Protein AF-A0A9D8RM30-F1 (afdb_monomer_lite)

pLDDT: mean 93.56, std 7.15, range [43.25, 98.69]

Radius of gyration: 19.93 Å; chains: 1; bounding box: 51×36×61 Å

Structure (mmCIF, N/CA/C/O backbone):
data_AF-A0A9D8RM30-F1
#
_entry.id   AF-A0A9D8RM30-F1
#
loop_
_atom_site.group_PDB
_atom_site.id
_atom_site.type_symbol
_atom_site.label_atom_id
_atom_site.label_alt_id
_atom_site.label_comp_id
_atom_site.label_asym_id
_atom_site.label_entity_id
_atom_site.label_seq_id
_atom_site.pdbx_PDB_ins_code
_atom_site.Cartn_x
_atom_site.Cartn_y
_atom_site.Cartn_z
_atom_site.occupancy
_atom_site.B_iso_or_equiv
_atom_site.auth_seq_id
_atom_site.auth_comp_id
_atom_site.auth_asym_id
_atom_site.auth_atom_id
_atom_site.pdbx_PDB_model_num
ATOM 1 N N . THR A 1 1 ? 10.870 14.388 -12.127 1.00 96.81 1 THR A N 1
ATOM 2 C CA . THR A 1 1 ? 10.345 12.997 -12.114 1.00 96.81 1 THR A CA 1
ATOM 3 C C . THR A 1 1 ? 9.848 12.663 -10.711 1.00 96.81 1 THR A C 1
ATOM 5 O O . THR A 1 1 ? 9.965 13.512 -9.831 1.00 96.81 1 THR A O 1
ATOM 8 N N . LEU A 1 2 ? 9.256 11.488 -10.474 1.00 98.38 2 LEU A N 1
ATOM 9 C CA . LEU A 1 2 ? 8.868 11.039 -9.130 1.00 98.38 2 LEU A CA 1
ATOM 10 C C . LEU A 1 2 ? 10.097 10.923 -8.220 1.00 98.38 2 LEU A C 1
ATOM 12 O O . LEU A 1 2 ? 9.994 11.246 -7.042 1.00 98.38 2 LEU A O 1
ATOM 16 N N . ASP A 1 3 ? 11.246 10.548 -8.787 1.00 98.12 3 ASP A N 1
ATOM 17 C CA . ASP A 1 3 ? 12.546 10.583 -8.111 1.00 98.12 3 ASP A CA 1
ATOM 18 C C . ASP A 1 3 ? 12.857 11.970 -7.518 1.00 98.12 3 ASP A C 1
ATOM 20 O O . ASP A 1 3 ? 12.979 12.124 -6.302 1.00 98.12 3 ASP A O 1
ATOM 24 N N . GLU A 1 4 ? 12.890 13.004 -8.364 1.00 97.75 4 GLU A N 1
ATOM 25 C CA . GLU A 1 4 ? 13.152 14.384 -7.935 1.00 97.75 4 GLU A CA 1
ATOM 26 C C . GLU A 1 4 ? 12.089 14.885 -6.950 1.00 97.75 4 GLU A C 1
ATOM 28 O O . GLU A 1 4 ? 12.412 15.547 -5.963 1.00 97.75 4 GLU A O 1
ATOM 33 N N . ALA A 1 5 ? 10.817 14.551 -7.196 1.00 97.50 5 ALA A N 1
ATOM 34 C CA . ALA A 1 5 ? 9.712 14.958 -6.341 1.00 97.50 5 ALA A CA 1
ATOM 35 C C . ALA A 1 5 ? 9.859 14.376 -4.928 1.00 97.50 5 ALA A C 1
ATOM 37 O O . ALA A 1 5 ? 9.777 15.128 -3.958 1.00 97.50 5 ALA A O 1
ATOM 38 N N . LEU A 1 6 ? 10.154 13.076 -4.806 1.00 97.75 6 LEU A N 1
ATOM 39 C CA . LEU A 1 6 ? 10.377 12.422 -3.518 1.00 97.75 6 LEU A CA 1
ATOM 40 C C . LEU A 1 6 ? 11.624 12.971 -2.812 1.00 97.75 6 LEU A C 1
ATOM 42 O O . LEU A 1 6 ? 11.565 13.258 -1.620 1.00 97.75 6 LEU A O 1
ATOM 46 N N . ALA A 1 7 ? 12.729 13.176 -3.535 1.00 97.75 7 ALA A N 1
ATOM 47 C CA . ALA A 1 7 ? 13.958 13.749 -2.976 1.00 97.75 7 ALA A CA 1
ATOM 48 C C . ALA A 1 7 ? 13.786 15.206 -2.494 1.00 97.75 7 ALA A C 1
ATOM 50 O O . ALA A 1 7 ? 14.519 15.668 -1.614 1.00 97.75 7 ALA A O 1
ATOM 51 N N . SER A 1 8 ? 12.828 15.938 -3.072 1.00 96.69 8 SER A N 1
ATOM 52 C CA . SER A 1 8 ? 12.521 17.331 -2.724 1.00 96.69 8 SER A CA 1
ATOM 53 C C . SER A 1 8 ? 11.428 17.499 -1.665 1.00 96.69 8 SER A C 1
ATOM 55 O O . SER A 1 8 ? 11.302 18.598 -1.121 1.00 96.69 8 SER A O 1
ATOM 57 N N . ALA A 1 9 ? 10.673 16.438 -1.363 1.00 96.81 9 ALA A N 1
ATOM 58 C CA . ALA A 1 9 ? 9.563 16.481 -0.420 1.00 96.81 9 ALA A CA 1
ATOM 59 C C . ALA A 1 9 ? 10.032 16.919 0.976 1.00 96.81 9 ALA A C 1
ATOM 61 O O . ALA A 1 9 ? 11.060 16.472 1.489 1.00 96.81 9 ALA A O 1
ATOM 62 N N . GLN A 1 10 ? 9.266 17.810 1.595 1.00 96.44 10 GLN A N 1
ATOM 63 C CA . GLN A 1 10 ? 9.531 18.380 2.915 1.00 96.44 10 GLN A CA 1
ATOM 64 C C . GLN A 1 10 ? 8.472 17.989 3.940 1.00 96.44 10 GLN A C 1
ATOM 66 O O . GLN A 1 10 ? 8.734 18.059 5.143 1.00 96.44 10 GLN A O 1
ATOM 71 N N . THR A 1 11 ? 7.281 17.593 3.486 1.00 97.50 11 THR A N 1
ATOM 72 C CA . THR A 1 11 ? 6.159 17.277 4.372 1.00 97.50 11 THR A CA 1
ATOM 73 C C . THR A 1 11 ? 5.569 15.892 4.121 1.00 97.50 11 THR A C 1
ATOM 75 O O . THR A 1 11 ? 5.730 15.282 3.059 1.00 97.50 11 THR A O 1
ATOM 78 N N . ALA A 1 12 ? 4.853 15.386 5.128 1.00 97.25 12 ALA A N 1
ATOM 79 C CA . ALA A 1 12 ? 4.106 14.139 5.013 1.00 97.25 12 ALA A CA 1
ATOM 80 C C . ALA A 1 12 ? 2.965 14.266 3.992 1.00 97.25 12 ALA A C 1
ATOM 82 O O . ALA A 1 12 ? 2.665 13.299 3.296 1.00 97.25 12 ALA A O 1
ATOM 83 N N . GLU A 1 13 ? 2.361 15.451 3.868 1.00 97.00 13 GLU A N 1
ATOM 84 C CA . GLU A 1 13 ? 1.298 15.745 2.906 1.00 97.00 13 GLU A CA 1
ATOM 85 C C . GLU A 1 13 ? 1.804 15.665 1.459 1.00 97.00 13 GLU A C 1
ATOM 87 O O . GLU A 1 13 ? 1.134 15.083 0.606 1.00 97.00 13 GLU A O 1
ATOM 92 N N . GLU A 1 14 ? 3.006 16.178 1.181 1.00 96.88 14 GLU A N 1
ATOM 93 C CA . GLU A 1 14 ? 3.649 16.043 -0.131 1.00 96.88 14 GLU A CA 1
ATOM 94 C C . GLU A 1 14 ? 3.946 14.572 -0.445 1.00 96.88 14 GLU A C 1
ATOM 96 O O . GLU A 1 14 ? 3.586 14.079 -1.515 1.00 96.88 14 GLU A O 1
ATOM 101 N N . CYS A 1 15 ? 4.509 13.826 0.512 1.00 97.88 15 CYS A N 1
ATOM 102 C CA . CYS A 1 15 ? 4.729 12.386 0.354 1.00 97.88 15 CYS A CA 1
ATOM 103 C C . CYS A 1 15 ? 3.412 11.633 0.118 1.00 97.88 15 CYS A C 1
ATOM 105 O O . CYS A 1 15 ? 3.348 10.726 -0.713 1.00 97.88 15 CYS A O 1
ATOM 107 N N . GLN A 1 16 ? 2.342 12.020 0.817 1.00 97.19 16 GLN A N 1
ATOM 108 C CA . GLN A 1 16 ? 1.028 11.402 0.683 1.00 97.19 16 GLN A CA 1
ATOM 109 C C . GLN A 1 16 ? 0.439 11.664 -0.704 1.00 97.19 16 GLN A C 1
ATOM 111 O O . GLN A 1 16 ? -0.119 10.751 -1.315 1.00 97.19 16 GLN A O 1
ATOM 116 N N . PHE A 1 17 ? 0.604 12.878 -1.226 1.00 96.56 17 PHE A N 1
ATOM 117 C CA . PHE A 1 17 ? 0.202 13.231 -2.581 1.00 96.56 17 PHE A CA 1
ATOM 118 C C . PHE A 1 17 ? 0.931 12.377 -3.630 1.00 96.56 17 PHE A C 1
ATOM 120 O O . PHE A 1 17 ? 0.290 11.825 -4.530 1.00 96.56 17 PHE A O 1
ATOM 127 N N . LEU A 1 18 ? 2.246 12.186 -3.472 1.00 98.00 18 LEU A N 1
ATOM 128 C CA . LEU A 1 18 ? 3.045 11.315 -4.340 1.00 98.00 18 LEU A CA 1
ATOM 129 C C . LEU A 1 18 ? 2.616 9.845 -4.239 1.00 98.00 18 LEU A C 1
ATOM 131 O O . LEU A 1 18 ? 2.437 9.195 -5.269 1.00 98.00 18 LEU A O 1
ATOM 135 N N . ALA A 1 19 ? 2.390 9.332 -3.028 1.00 98.12 19 ALA A N 1
ATOM 136 C CA . ALA A 1 19 ? 1.957 7.955 -2.795 1.00 98.12 19 ALA A CA 1
ATOM 137 C C . ALA A 1 19 ? 0.594 7.666 -3.444 1.00 98.12 19 ALA A C 1
ATOM 139 O O . ALA A 1 19 ? 0.427 6.674 -4.154 1.00 98.12 19 ALA A O 1
ATOM 140 N N . GLN A 1 20 ? -0.375 8.568 -3.265 1.00 96.56 20 GLN A N 1
ATOM 141 C CA . GLN A 1 20 ? -1.703 8.444 -3.869 1.00 96.56 20 GLN A CA 1
ATOM 142 C C . GLN A 1 20 ? -1.665 8.573 -5.397 1.00 96.56 20 GLN A C 1
ATOM 144 O O . GLN A 1 20 ? -2.419 7.887 -6.088 1.00 96.56 20 GLN A O 1
ATOM 149 N N . GLY A 1 21 ? -0.812 9.451 -5.934 1.00 97.94 21 GLY A N 1
ATOM 150 C CA . GLY A 1 21 ? -0.584 9.566 -7.375 1.00 97.94 21 GLY A CA 1
ATOM 151 C C . GLY A 1 21 ? -0.019 8.282 -7.970 1.00 97.94 21 GLY A C 1
ATOM 152 O O . GLY A 1 21 ? -0.537 7.796 -8.976 1.00 97.94 21 GLY A O 1
ATOM 153 N N . PHE A 1 22 ? 0.969 7.691 -7.300 1.00 98.62 22 PHE A N 1
ATOM 154 C CA . PHE A 1 22 ? 1.584 6.448 -7.742 1.00 98.62 22 PHE A CA 1
ATOM 155 C C . PHE A 1 22 ? 0.602 5.278 -7.684 1.00 98.62 22 PHE A C 1
ATOM 157 O O . PHE A 1 22 ? 0.519 4.491 -8.620 1.00 98.62 22 PHE A O 1
ATOM 164 N N . ASP A 1 23 ? -0.207 5.188 -6.629 1.00 98.00 23 ASP A N 1
ATOM 165 C CA . ASP A 1 23 ? -1.221 4.142 -6.508 1.00 98.00 23 ASP A CA 1
ATOM 166 C C . ASP A 1 23 ? -2.257 4.178 -7.640 1.00 98.00 23 ASP A C 1
ATOM 168 O O . ASP A 1 23 ? -2.704 3.122 -8.095 1.00 98.00 23 ASP A O 1
ATOM 172 N N . ARG A 1 24 ? -2.624 5.377 -8.119 1.00 97.31 24 ARG A N 1
ATOM 173 C CA . ARG A 1 24 ? -3.494 5.533 -9.294 1.00 97.31 24 ARG A CA 1
ATOM 174 C C . ARG A 1 24 ? -2.813 5.010 -10.557 1.00 97.31 24 ARG A C 1
ATOM 176 O O . ARG A 1 24 ? -3.419 4.198 -11.252 1.00 97.31 24 ARG A O 1
ATOM 183 N N . LEU A 1 25 ? -1.560 5.402 -10.800 1.00 98.19 25 LEU A N 1
ATOM 184 C CA . LEU A 1 25 ? -0.765 4.914 -11.933 1.00 98.19 25 LEU A CA 1
ATOM 185 C C . LEU A 1 25 ? -0.600 3.386 -11.891 1.00 98.19 25 LEU A C 1
ATOM 187 O O . LEU A 1 25 ? -0.864 2.703 -12.876 1.00 98.19 25 LEU A O 1
ATOM 191 N N . ALA A 1 26 ? -0.243 2.827 -10.736 1.00 98.19 26 ALA A N 1
ATOM 192 C CA . ALA A 1 26 ? -0.120 1.387 -10.541 1.00 98.19 26 ALA A CA 1
ATOM 193 C C . ALA A 1 26 ? -1.440 0.658 -10.836 1.00 98.19 26 ALA A C 1
ATOM 195 O O . ALA A 1 26 ? -1.457 -0.351 -11.540 1.00 98.19 26 ALA A O 1
ATOM 196 N N . ALA A 1 27 ? -2.569 1.189 -10.359 1.00 97.25 27 ALA A N 1
ATOM 197 C CA . ALA A 1 27 ? -3.882 0.630 -10.653 1.00 97.25 27 ALA A CA 1
ATOM 198 C C . ALA A 1 27 ? -4.253 0.734 -12.147 1.00 97.25 27 ALA A C 1
ATOM 200 O O . ALA A 1 27 ? -5.005 -0.102 -12.648 1.00 97.25 27 ALA A O 1
ATOM 201 N N . GLU A 1 28 ? -3.779 1.747 -12.873 1.00 96.94 28 GLU A N 1
ATOM 202 C CA . GLU A 1 28 ? -3.947 1.858 -14.329 1.00 96.94 28 GLU A CA 1
ATOM 203 C C . GLU A 1 28 ? -3.118 0.803 -15.073 1.00 96.94 28 GLU A C 1
ATOM 205 O O . GLU A 1 28 ? -3.681 0.068 -15.891 1.00 96.94 28 GLU A O 1
ATOM 210 N N . ILE A 1 29 ? -1.832 0.653 -14.731 1.00 97.25 29 ILE A N 1
ATOM 211 C CA . ILE A 1 29 ? -0.937 -0.367 -15.304 1.00 97.25 29 ILE A CA 1
ATOM 212 C C . ILE A 1 29 ? -1.535 -1.766 -15.094 1.00 97.25 29 ILE A C 1
ATOM 214 O O . ILE A 1 29 ? -1.806 -2.469 -16.070 1.00 97.25 29 ILE A O 1
ATOM 218 N N . LEU A 1 30 ? -1.891 -2.116 -13.852 1.00 96.62 30 LEU A N 1
ATOM 219 C CA . LEU A 1 30 ? -2.449 -3.428 -13.484 1.00 96.62 30 LEU A CA 1
ATOM 220 C C . LEU A 1 30 ? -3.799 -3.747 -14.157 1.00 96.62 30 LEU A C 1
ATOM 222 O O . LEU A 1 30 ? -4.180 -4.914 -14.268 1.00 96.62 30 LEU A O 1
ATOM 226 N N . ARG A 1 31 ? -4.563 -2.737 -14.601 1.00 95.81 31 ARG A N 1
ATOM 227 C CA . ARG A 1 31 ? -5.810 -2.942 -15.367 1.00 95.81 31 ARG A CA 1
ATOM 228 C C . ARG A 1 31 ? -5.571 -3.118 -16.862 1.00 95.81 31 ARG A C 1
ATOM 230 O O . ARG A 1 31 ? -6.437 -3.678 -17.529 1.00 95.81 31 ARG A O 1
ATOM 237 N N . SER A 1 32 ? -4.455 -2.616 -17.379 1.00 94.75 32 SER A N 1
ATOM 238 C CA . SER A 1 32 ? -4.221 -2.491 -18.818 1.00 94.75 32 SER A CA 1
ATOM 239 C C . SER A 1 32 ? -3.880 -3.810 -19.520 1.00 94.75 32 SER A C 1
ATOM 241 O O . SER A 1 32 ? -4.010 -3.884 -20.741 1.00 94.75 32 SER A O 1
ATOM 243 N N . GLY A 1 33 ? -3.446 -4.833 -18.771 1.00 92.06 33 GLY A N 1
ATOM 244 C CA . GLY A 1 33 ? -2.874 -6.060 -19.344 1.00 92.06 33 GLY A CA 1
ATOM 245 C C . GLY A 1 33 ? -1.514 -5.830 -20.016 1.00 92.06 33 GLY A C 1
ATOM 246 O O . GLY A 1 33 ? -1.104 -6.610 -20.869 1.00 92.06 33 GLY A O 1
ATOM 247 N N . ARG A 1 34 ? -0.848 -4.722 -19.677 1.00 95.44 34 ARG A N 1
ATOM 248 C CA . ARG A 1 34 ? 0.492 -4.342 -20.129 1.00 95.44 34 ARG A CA 1
ATOM 249 C C . ARG A 1 34 ? 1.379 -4.135 -18.914 1.00 95.44 34 ARG A C 1
ATOM 251 O O . ARG A 1 34 ? 0.875 -3.846 -17.829 1.00 95.44 34 ARG A O 1
ATOM 258 N N . ALA A 1 35 ? 2.681 -4.189 -19.141 1.00 97.00 35 ALA A N 1
ATOM 259 C CA . ALA A 1 35 ? 3.675 -3.820 -18.149 1.00 97.00 35 ALA A CA 1
ATOM 260 C C . ALA A 1 35 ? 4.776 -2.970 -18.791 1.00 97.00 35 ALA A C 1
ATOM 262 O O . ALA A 1 35 ? 4.987 -3.010 -20.000 1.00 97.00 35 ALA A O 1
ATOM 263 N N . HIS A 1 36 ? 5.433 -2.165 -17.978 1.00 97.69 36 HIS A N 1
ATOM 264 C CA . HIS A 1 36 ? 6.481 -1.220 -18.320 1.00 97.69 36 HIS A CA 1
ATOM 265 C C . HIS A 1 36 ? 7.849 -1.887 -18.474 1.00 97.69 36 HIS A C 1
ATOM 267 O O . HIS A 1 36 ? 8.604 -1.526 -19.368 1.00 97.69 36 HIS A O 1
ATOM 273 N N . GLY A 1 37 ? 8.181 -2.848 -17.609 1.00 95.44 37 GLY A N 1
ATOM 274 C CA . GLY A 1 37 ? 9.424 -3.625 -17.660 1.00 95.44 37 GLY A CA 1
ATOM 275 C C . GLY A 1 37 ? 10.624 -2.974 -16.965 1.00 95.44 37 GLY A C 1
ATOM 276 O O . GLY A 1 37 ? 11.424 -3.693 -16.367 1.00 95.44 37 GLY A O 1
ATOM 277 N N . ASP A 1 38 ? 10.705 -1.639 -16.953 1.00 96.94 38 ASP A N 1
ATOM 278 C CA . ASP A 1 38 ? 11.681 -0.859 -16.161 1.00 96.94 38 ASP A CA 1
ATOM 279 C C . ASP A 1 38 ? 11.017 0.235 -15.298 1.00 96.94 38 ASP A C 1
ATOM 281 O O . ASP A 1 38 ? 11.369 1.414 -15.346 1.00 96.94 38 ASP A O 1
ATOM 285 N N . LEU A 1 39 ? 9.965 -0.129 -14.556 1.00 97.69 39 LEU A N 1
ATOM 286 C CA . LEU A 1 39 ? 9.251 0.827 -13.706 1.00 97.69 39 LEU A CA 1
ATOM 287 C C . LEU A 1 39 ? 10.112 1.247 -12.501 1.00 97.69 39 LEU A C 1
ATOM 289 O O . LEU A 1 39 ? 10.414 0.431 -11.629 1.00 97.69 39 LEU A O 1
ATOM 293 N N . LYS A 1 40 ? 10.456 2.537 -12.433 1.00 97.50 40 LYS A N 1
ATOM 294 C CA . LYS A 1 40 ? 11.242 3.173 -11.362 1.00 97.50 40 LYS A CA 1
ATOM 295 C C . LYS A 1 40 ? 10.877 4.659 -11.211 1.00 97.50 40 LYS A C 1
ATOM 297 O O . LYS A 1 40 ? 10.299 5.219 -12.147 1.00 97.50 40 LYS A O 1
ATOM 302 N N . PRO A 1 41 ? 11.179 5.317 -10.076 1.00 98.31 41 PRO A N 1
ATOM 303 C CA . PRO A 1 41 ? 10.839 6.725 -9.847 1.00 98.31 41 PRO A CA 1
ATOM 304 C C . PRO A 1 41 ? 11.338 7.707 -10.923 1.00 98.31 41 PRO A C 1
ATOM 306 O O . PRO A 1 41 ? 10.683 8.713 -11.199 1.00 98.31 41 PRO A O 1
ATOM 309 N N . GLU A 1 42 ? 12.462 7.424 -11.573 1.00 98.25 42 GLU A N 1
ATOM 310 C CA . GLU A 1 42 ? 13.034 8.229 -12.656 1.00 98.25 42 GLU A CA 1
ATOM 311 C C . GLU A 1 42 ? 12.185 8.164 -13.931 1.00 98.25 42 GLU A C 1
ATOM 313 O O . GLU A 1 42 ? 12.051 9.161 -14.638 1.00 98.25 42 GLU A O 1
ATOM 318 N N . ASN A 1 43 ? 11.537 7.022 -14.169 1.00 98.50 43 ASN A N 1
ATOM 319 C CA . ASN A 1 43 ? 10.687 6.770 -15.331 1.00 98.50 43 ASN A CA 1
ATOM 320 C C . ASN A 1 43 ? 9.236 7.217 -15.106 1.00 98.50 43 ASN A C 1
ATOM 322 O O . ASN A 1 43 ? 8.347 6.878 -15.882 1.00 98.50 43 ASN A O 1
ATOM 326 N N . ILE A 1 44 ? 8.965 7.991 -14.051 1.00 98.69 44 ILE A N 1
ATOM 327 C CA . ILE A 1 44 ? 7.626 8.488 -13.728 1.00 98.69 44 ILE A CA 1
ATOM 328 C C . ILE A 1 44 ? 7.651 10.015 -13.684 1.00 98.69 44 ILE A C 1
ATOM 330 O O . ILE A 1 44 ? 8.378 10.635 -12.909 1.00 98.69 44 ILE A O 1
ATOM 334 N N . ILE A 1 45 ? 6.826 10.649 -14.510 1.00 98.50 45 ILE A N 1
ATOM 335 C CA . ILE A 1 45 ? 6.607 12.095 -14.499 1.00 98.50 45 ILE A CA 1
ATOM 336 C C . ILE A 1 45 ? 5.455 12.414 -13.555 1.00 98.50 45 ILE A C 1
ATOM 338 O O . ILE A 1 45 ? 4.389 11.814 -13.660 1.00 98.50 45 ILE A O 1
ATOM 342 N N . VAL A 1 46 ? 5.664 13.379 -12.659 1.00 98.06 46 VAL A N 1
ATOM 343 C CA . VAL A 1 46 ? 4.630 13.920 -11.769 1.00 98.06 46 VAL A CA 1
ATOM 344 C C . VAL A 1 46 ? 4.131 15.229 -12.375 1.00 98.06 46 VAL A C 1
ATOM 346 O O . VAL A 1 46 ? 4.900 16.179 -12.510 1.00 98.06 46 VAL A O 1
ATOM 349 N N . GLY A 1 47 ? 2.865 15.261 -12.786 1.00 94.00 47 GLY A N 1
ATOM 350 C CA . GLY A 1 47 ? 2.201 16.464 -13.279 1.00 94.00 47 GLY A CA 1
ATOM 351 C C . GLY A 1 47 ? 1.803 17.411 -12.146 1.00 94.00 47 GLY A C 1
ATOM 352 O O . GLY A 1 47 ? 1.631 16.993 -11.000 1.00 94.00 47 GLY A O 1
ATOM 353 N N . GLU A 1 48 ? 1.598 18.688 -12.475 1.00 87.00 48 GLU A N 1
ATOM 354 C CA . GLU A 1 48 ? 1.142 19.715 -11.520 1.00 87.00 48 GLU A CA 1
ATOM 355 C C . GLU A 1 48 ? -0.230 19.388 -10.902 1.00 87.00 48 GLU A C 1
ATOM 357 O O . GLU A 1 48 ? -0.522 19.789 -9.779 1.00 87.00 48 GLU A O 1
ATOM 362 N N . ASP A 1 49 ? -1.067 18.626 -11.615 1.00 83.88 49 ASP A N 1
ATOM 363 C CA . ASP A 1 49 ? -2.377 18.153 -11.152 1.00 83.88 49 ASP A CA 1
ATOM 364 C C . ASP A 1 49 ? -2.300 16.873 -10.293 1.00 83.88 49 ASP A C 1
ATOM 366 O O . ASP A 1 49 ? -3.330 16.334 -9.882 1.00 83.88 49 ASP A O 1
ATOM 370 N N . GLY A 1 50 ? -1.094 16.360 -10.027 1.00 83.19 50 GLY A N 1
ATOM 371 C CA . GLY A 1 50 ? -0.876 15.129 -9.267 1.00 83.19 50 GLY A CA 1
ATOM 372 C C . GLY A 1 50 ? -1.132 13.842 -10.035 1.00 83.19 50 GLY A C 1
ATOM 373 O O . GLY A 1 50 ? -1.133 12.759 -9.431 1.00 83.19 50 GLY A O 1
ATOM 374 N N . ARG A 1 51 ? -1.374 13.923 -11.348 1.00 93.31 51 ARG A N 1
ATOM 375 C CA . ARG A 1 51 ? -1.325 12.743 -12.209 1.00 93.31 51 ARG A CA 1
ATOM 376 C C . ARG A 1 51 ? 0.117 12.323 -12.419 1.00 93.31 51 ARG A C 1
ATOM 378 O O . ARG A 1 51 ? 1.013 13.154 -12.542 1.00 93.31 51 ARG A O 1
ATOM 385 N N . GLN A 1 52 ? 0.330 11.016 -12.447 1.00 98.06 52 GLN A N 1
ATOM 386 C CA . GLN A 1 52 ? 1.636 10.430 -12.694 1.00 98.06 52 GLN A CA 1
ATOM 387 C C . GLN A 1 52 ? 1.591 9.623 -13.983 1.00 98.06 52 GLN A C 1
ATOM 389 O O . GLN A 1 52 ? 0.627 8.899 -14.222 1.00 98.06 52 GLN A O 1
ATOM 394 N N . HIS A 1 53 ? 2.623 9.758 -14.810 1.00 97.12 53 HIS A N 1
ATOM 395 C CA . HIS A 1 53 ? 2.714 9.099 -16.109 1.00 97.12 53 HIS A CA 1
ATOM 396 C C . HIS A 1 53 ? 4.063 8.408 -16.247 1.00 97.12 53 HIS A C 1
ATOM 398 O O . HIS A 1 53 ? 5.096 9.046 -16.054 1.00 97.12 53 HIS A O 1
ATOM 404 N N . ALA A 1 54 ? 4.049 7.124 -16.601 1.00 97.81 54 ALA A N 1
ATOM 405 C CA . ALA A 1 54 ? 5.275 6.405 -16.910 1.00 97.81 54 ALA A CA 1
ATOM 406 C C . ALA A 1 54 ? 5.786 6.763 -18.319 1.00 97.81 54 ALA A C 1
ATOM 408 O O . ALA A 1 54 ? 5.003 6.899 -19.267 1.00 97.81 54 ALA A O 1
ATOM 409 N N . ILE A 1 55 ? 7.098 6.919 -18.436 1.00 97.81 55 ILE A N 1
ATOM 410 C CA . ILE A 1 55 ? 7.862 7.175 -19.662 1.00 97.81 55 ILE A CA 1
ATOM 411 C C . ILE A 1 55 ? 8.927 6.087 -19.809 1.00 97.81 55 ILE A C 1
ATOM 413 O O . ILE A 1 55 ? 9.216 5.426 -18.828 1.00 97.81 55 ILE A O 1
ATOM 417 N N . ASP A 1 56 ? 9.564 5.982 -20.978 1.00 95.50 56 ASP A N 1
ATOM 418 C CA . ASP A 1 56 ? 10.622 4.986 -21.233 1.00 95.50 56 ASP A CA 1
ATOM 419 C C . ASP A 1 56 ? 10.104 3.532 -21.272 1.00 95.50 56 ASP A C 1
ATOM 421 O O . ASP A 1 56 ? 10.439 2.676 -20.460 1.00 95.50 56 ASP A O 1
ATOM 425 N N . TRP A 1 57 ? 9.237 3.258 -22.254 1.00 94.75 57 TRP A N 1
ATOM 426 C CA . TRP A 1 57 ? 8.548 1.972 -22.441 1.00 94.75 57 TRP A CA 1
ATOM 427 C C . TRP A 1 57 ? 9.342 0.969 -23.299 1.00 94.75 57 TRP A C 1
ATOM 429 O O . TRP A 1 57 ? 8.749 0.074 -23.903 1.00 94.75 57 TRP A O 1
ATOM 439 N N . ASP A 1 58 ? 10.663 1.108 -23.395 1.00 93.12 58 ASP A N 1
ATOM 440 C CA . ASP A 1 58 ? 11.487 0.257 -24.266 1.00 93.12 58 ASP A CA 1
ATOM 441 C C . ASP A 1 58 ? 11.535 -1.208 -23.778 1.00 93.12 58 ASP A C 1
ATOM 443 O O . ASP A 1 58 ? 11.641 -2.129 -24.590 1.00 93.12 58 ASP A O 1
ATOM 447 N N . ALA A 1 59 ? 11.341 -1.437 -22.473 1.00 93.75 59 ALA A N 1
ATOM 448 C CA . ALA A 1 59 ? 11.243 -2.760 -21.843 1.00 93.75 59 ALA A CA 1
ATOM 449 C C . ALA A 1 59 ? 9.806 -3.320 -21.755 1.00 93.75 59 ALA A C 1
ATOM 451 O O . ALA A 1 59 ? 9.571 -4.345 -21.106 1.00 93.75 59 ALA A O 1
ATOM 452 N N . ALA A 1 60 ? 8.824 -2.638 -22.348 1.00 96.12 60 ALA A N 1
ATOM 453 C CA . ALA A 1 60 ? 7.416 -2.890 -22.074 1.00 96.12 60 ALA A CA 1
ATOM 454 C C . ALA A 1 60 ? 6.929 -4.251 -22.566 1.00 96.12 60 ALA A C 1
ATOM 456 O O . ALA A 1 60 ? 7.261 -4.687 -23.665 1.00 96.12 60 ALA A O 1
ATOM 457 N N . PHE A 1 61 ? 6.040 -4.877 -21.800 1.00 97.38 61 PHE A N 1
ATOM 458 C CA . PHE A 1 61 ? 5.257 -6.024 -22.238 1.00 97.38 61 PHE A CA 1
ATOM 459 C C . PHE A 1 61 ? 3.884 -5.592 -22.761 1.00 97.38 61 PHE A C 1
ATOM 461 O O . PHE A 1 61 ? 3.154 -4.818 -22.133 1.00 97.38 61 PHE A O 1
ATOM 468 N N . VAL A 1 62 ? 3.494 -6.183 -23.888 1.00 96.81 62 VAL A N 1
ATOM 469 C CA . VAL A 1 62 ? 2.122 -6.196 -24.404 1.00 96.81 62 VAL A CA 1
ATOM 470 C C . VAL A 1 62 ? 1.801 -7.603 -24.903 1.00 96.81 62 VAL A C 1
ATOM 472 O O . VAL A 1 62 ? 2.703 -8.320 -25.321 1.00 96.81 62 VAL A O 1
ATOM 475 N N . GLU A 1 63 ? 0.518 -7.971 -24.957 1.00 94.81 63 GLU A N 1
ATOM 476 C CA . GLU A 1 63 ? 0.047 -9.316 -25.352 1.00 94.81 63 GLU A CA 1
ATOM 477 C C . GLU A 1 63 ? 0.664 -9.848 -26.660 1.00 94.81 63 GLU A C 1
ATOM 479 O O . GLU A 1 63 ? 0.868 -11.048 -26.816 1.00 94.81 63 GLU A O 1
ATOM 484 N N . ARG A 1 64 ? 1.020 -8.962 -27.601 1.00 96.56 64 ARG A N 1
ATOM 485 C CA . ARG A 1 64 ? 1.680 -9.349 -28.857 1.00 96.56 64 ARG A CA 1
ATOM 486 C C . ARG A 1 64 ? 3.035 -10.042 -28.654 1.00 96.56 64 ARG A C 1
ATOM 488 O O . ARG A 1 64 ? 3.419 -10.816 -29.524 1.00 96.56 64 ARG A O 1
ATOM 495 N N . PHE A 1 65 ? 3.729 -9.759 -27.557 1.00 95.38 65 PHE A N 1
ATOM 496 C CA . PHE A 1 65 ? 5.014 -10.361 -27.207 1.00 95.38 65 PHE A CA 1
ATOM 497 C C . PHE A 1 65 ? 4.870 -11.607 -26.318 1.00 95.38 65 PHE A C 1
ATOM 499 O O . PHE A 1 65 ? 5.860 -12.121 -25.805 1.00 95.38 65 PHE A O 1
ATOM 506 N N . ALA A 1 66 ? 3.648 -12.111 -26.105 1.00 94.44 66 ALA A N 1
ATOM 507 C CA . ALA A 1 66 ? 3.431 -13.298 -25.285 1.00 94.44 66 ALA A CA 1
ATOM 508 C C . ALA A 1 66 ? 4.224 -14.506 -25.818 1.00 94.44 66 ALA A C 1
ATOM 510 O O . ALA A 1 66 ? 4.056 -14.924 -26.966 1.00 94.44 66 ALA A O 1
ATOM 511 N N . GLY A 1 67 ? 5.057 -15.088 -24.951 1.00 94.56 67 GLY A N 1
ATOM 512 C CA . GLY A 1 67 ? 5.934 -16.217 -25.275 1.00 94.56 67 GLY A CA 1
ATOM 513 C C . GLY A 1 67 ? 7.321 -15.827 -25.793 1.00 94.56 67 GLY A C 1
ATOM 514 O O . GLY A 1 67 ? 8.119 -16.722 -26.067 1.00 94.56 67 GLY A O 1
ATOM 515 N N . GLU A 1 68 ? 7.616 -14.532 -25.925 1.00 96.25 68 GLU A N 1
ATOM 516 C CA . GLU A 1 68 ? 8.973 -14.032 -26.163 1.00 96.25 68 GLU A CA 1
ATOM 517 C C . GLU A 1 68 ? 9.755 -13.896 -24.843 1.00 96.25 68 GLU A C 1
ATOM 519 O O . GLU A 1 68 ? 9.188 -13.978 -23.754 1.00 96.25 68 GLU A O 1
ATOM 524 N N . GLU A 1 69 ? 11.070 -13.692 -24.940 1.00 96.25 69 GLU A N 1
ATOM 525 C CA . GLU A 1 69 ? 11.923 -13.336 -23.801 1.00 96.25 69 GLU A CA 1
ATOM 526 C C . GLU A 1 69 ? 12.107 -11.815 -23.743 1.00 96.25 69 GLU A C 1
ATOM 528 O O . GLU A 1 69 ? 12.199 -11.147 -24.776 1.00 96.25 69 GLU A O 1
ATOM 533 N N . ALA A 1 70 ? 12.204 -11.264 -22.535 1.00 93.12 70 ALA A N 1
ATOM 534 C CA . ALA A 1 70 ? 12.516 -9.858 -22.340 1.00 93.12 70 ALA A CA 1
ATOM 535 C C . ALA A 1 70 ? 13.938 -9.546 -22.834 1.00 93.12 70 ALA A C 1
ATOM 537 O O . ALA A 1 70 ? 14.889 -10.269 -22.533 1.00 93.12 70 ALA A O 1
ATOM 538 N N . LEU A 1 71 ? 14.106 -8.422 -23.533 1.00 89.94 71 LEU A N 1
ATOM 539 C CA . LEU A 1 71 ? 15.431 -7.939 -23.942 1.00 89.94 71 LEU A CA 1
ATOM 540 C C . LEU A 1 71 ? 16.281 -7.507 -22.739 1.00 89.94 71 LEU A C 1
ATOM 542 O O . LEU A 1 71 ? 17.507 -7.613 -22.767 1.00 89.94 71 LEU A O 1
ATOM 546 N N . GLU A 1 72 ? 15.620 -7.044 -21.678 1.00 91.00 72 GLU A N 1
ATOM 547 C CA . GLU A 1 72 ? 16.234 -6.635 -20.424 1.00 91.00 72 GLU A CA 1
ATOM 548 C C . GLU A 1 72 ? 15.320 -6.906 -19.221 1.00 91.00 72 GLU A C 1
ATOM 550 O O . GLU A 1 72 ? 14.097 -6.995 -19.333 1.00 91.00 72 GLU A O 1
ATOM 555 N N . ILE A 1 73 ? 15.932 -7.040 -18.042 1.00 88.75 73 ILE A N 1
ATOM 556 C CA . ILE A 1 73 ? 15.225 -7.273 -16.771 1.00 88.75 73 ILE A CA 1
ATOM 557 C C . ILE A 1 73 ? 14.838 -5.935 -16.109 1.00 88.75 73 ILE A C 1
ATOM 559 O O . ILE A 1 73 ? 14.016 -5.911 -15.205 1.00 88.75 73 ILE A O 1
ATOM 563 N N . GLY A 1 74 ? 15.396 -4.806 -16.546 1.00 91.38 74 GLY A N 1
ATOM 564 C CA . GLY A 1 74 ? 15.215 -3.513 -15.886 1.00 91.38 74 GLY A CA 1
ATOM 565 C C . GLY A 1 74 ? 16.086 -3.346 -14.635 1.00 91.38 74 GLY A C 1
ATOM 566 O O . GLY A 1 74 ? 17.065 -4.063 -14.406 1.00 91.38 74 GLY A O 1
ATOM 567 N N . THR A 1 75 ? 15.750 -2.353 -13.819 1.00 94.19 75 THR A N 1
ATOM 568 C CA . THR A 1 75 ? 16.615 -1.852 -12.746 1.0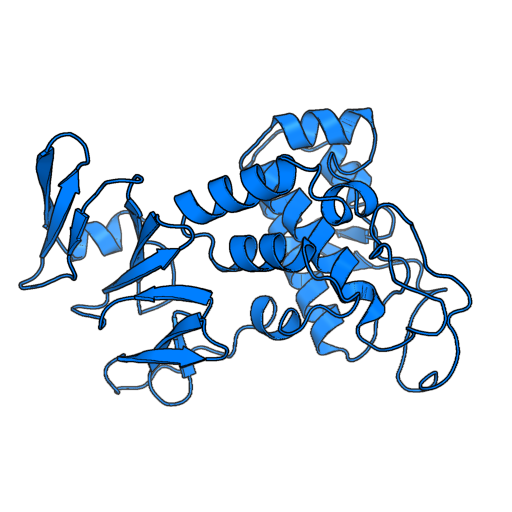0 94.19 75 THR A CA 1
ATOM 569 C C . THR A 1 75 ? 16.581 -2.747 -11.503 1.00 94.19 75 THR A C 1
ATOM 571 O O . THR A 1 75 ? 15.565 -2.860 -10.818 1.00 94.19 75 THR A O 1
ATOM 574 N N . ALA A 1 76 ? 17.727 -3.335 -11.142 1.00 92.75 76 ALA A N 1
ATOM 575 C CA . ALA A 1 76 ? 17.849 -4.319 -10.057 1.00 92.75 76 ALA A CA 1
ATOM 576 C C . ALA A 1 76 ? 17.364 -3.839 -8.671 1.00 92.75 76 ALA A C 1
ATOM 578 O O . ALA A 1 76 ? 17.003 -4.664 -7.834 1.00 92.75 76 ALA A O 1
ATOM 579 N N . ALA A 1 77 ? 17.344 -2.527 -8.413 1.00 93.62 77 ALA A N 1
ATOM 580 C CA . ALA A 1 77 ? 16.822 -1.954 -7.168 1.00 93.62 77 ALA A CA 1
ATOM 581 C C . ALA A 1 77 ? 15.288 -2.067 -7.035 1.00 93.62 77 ALA A C 1
ATOM 583 O O . ALA A 1 77 ? 14.770 -1.995 -5.922 1.00 93.62 77 ALA A O 1
ATOM 584 N N . TYR A 1 78 ? 14.573 -2.291 -8.141 1.00 96.06 78 TYR A N 1
ATOM 585 C CA . TYR A 1 78 ? 13.108 -2.361 -8.190 1.00 96.06 78 TYR A CA 1
ATOM 586 C C . TYR A 1 78 ? 12.579 -3.712 -8.675 1.00 96.06 78 TYR A C 1
ATOM 588 O O . TYR A 1 78 ? 11.382 -3.955 -8.597 1.00 96.06 78 TYR A O 1
ATOM 596 N N . GLN A 1 79 ? 13.453 -4.608 -9.130 1.00 95.56 79 GLN A N 1
ATOM 597 C CA . GLN A 1 79 ? 13.074 -5.898 -9.697 1.00 95.56 79 GLN A CA 1
ATOM 598 C C . GLN A 1 79 ? 13.170 -7.032 -8.675 1.00 95.56 79 GLN A C 1
ATOM 600 O O . GLN A 1 79 ? 14.026 -7.032 -7.785 1.00 95.56 79 GLN A O 1
ATOM 605 N N . HIS A 1 80 ? 12.300 -8.033 -8.819 1.00 95.94 80 HIS A N 1
ATOM 606 C CA . HIS A 1 80 ? 12.370 -9.228 -7.983 1.00 95.94 80 HIS A CA 1
ATOM 607 C C . HIS A 1 80 ? 13.701 -9.974 -8.235 1.00 95.94 80 HIS A C 1
ATOM 609 O O . HIS A 1 80 ? 14.049 -10.185 -9.397 1.00 95.94 80 HIS A O 1
ATOM 615 N N . PRO A 1 81 ? 14.430 -10.446 -7.200 1.00 93.50 81 PRO A N 1
ATOM 616 C CA . PRO A 1 81 ? 15.757 -11.053 -7.381 1.00 93.50 81 PRO A CA 1
ATOM 617 C C . PRO A 1 81 ? 15.793 -12.318 -8.246 1.00 93.50 81 PRO A C 1
ATOM 619 O O . PRO A 1 81 ? 16.829 -12.633 -8.816 1.00 93.50 81 PRO A O 1
ATOM 622 N N . GLU A 1 82 ? 14.677 -13.046 -8.318 1.00 92.56 82 GLU A N 1
ATOM 623 C CA . GLU A 1 82 ? 14.536 -14.261 -9.138 1.00 92.56 82 GLU A CA 1
ATOM 624 C C . GLU A 1 82 ? 13.944 -13.982 -10.531 1.00 92.56 82 GLU A C 1
ATOM 626 O O . GLU A 1 82 ? 13.618 -14.926 -11.243 1.00 92.56 82 GLU A O 1
ATOM 631 N N . ARG A 1 83 ? 13.719 -12.715 -10.916 1.00 93.62 83 ARG A N 1
ATOM 632 C CA . ARG A 1 83 ? 13.188 -12.410 -12.250 1.00 93.62 83 ARG A CA 1
ATOM 633 C C . ARG A 1 83 ? 14.267 -12.678 -13.302 1.00 93.62 83 ARG A C 1
ATOM 635 O O . ARG A 1 83 ? 15.325 -12.054 -13.275 1.00 93.62 83 ARG A O 1
ATOM 642 N N . GLY A 1 84 ? 13.967 -13.579 -14.231 1.00 93.62 84 GLY A N 1
ATOM 643 C CA . GLY A 1 84 ? 14.745 -13.815 -15.445 1.00 93.62 84 GLY A CA 1
ATOM 644 C C . GLY A 1 84 ? 14.094 -13.198 -16.686 1.00 93.62 84 GLY A C 1
ATOM 645 O O . GLY A 1 84 ?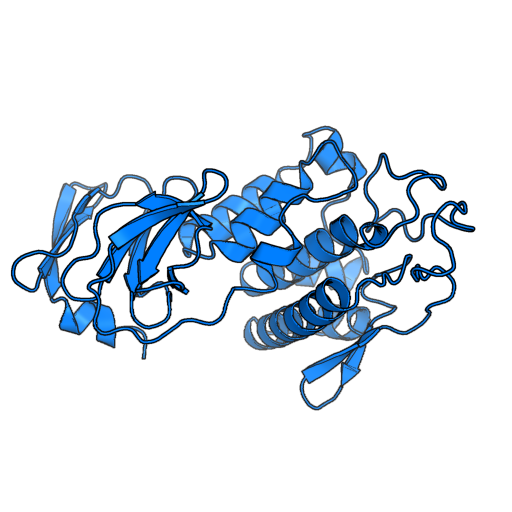 12.982 -12.669 -16.623 1.00 93.62 84 GLY A O 1
ATOM 646 N N . VAL A 1 85 ? 14.789 -13.270 -17.822 1.00 95.25 85 VAL A N 1
ATOM 647 C CA . VAL A 1 85 ? 14.291 -12.769 -19.119 1.00 95.25 85 VAL A CA 1
ATOM 648 C C . VAL A 1 85 ? 13.121 -13.596 -19.655 1.00 95.25 85 VAL A C 1
ATOM 650 O O . VAL A 1 85 ? 12.281 -13.084 -20.383 1.00 95.25 85 VAL A O 1
ATOM 653 N N . GLU A 1 86 ? 13.017 -14.856 -19.244 1.00 94.81 86 GLU A N 1
ATOM 654 C CA . GLU A 1 86 ? 11.920 -15.765 -19.572 1.00 94.81 86 GLU A CA 1
ATOM 655 C C . GLU A 1 86 ? 10.612 -15.424 -18.841 1.00 94.81 86 GLU A C 1
ATOM 657 O O . GLU A 1 86 ? 9.535 -15.864 -19.241 1.00 94.81 86 GLU A O 1
ATOM 662 N N . MET A 1 87 ? 10.691 -14.641 -17.761 1.00 94.12 87 MET A N 1
ATOM 663 C CA . MET A 1 87 ? 9.532 -14.136 -17.028 1.00 94.12 87 MET A CA 1
ATOM 664 C C . MET A 1 87 ? 9.098 -12.813 -17.662 1.00 94.12 87 MET A C 1
ATOM 666 O O . MET A 1 87 ? 9.360 -11.742 -17.111 1.00 94.12 87 MET A O 1
ATOM 670 N N . TYR A 1 88 ? 8.502 -12.901 -18.853 1.00 96.44 88 TYR A N 1
ATOM 671 C CA . TYR A 1 88 ? 8.075 -11.760 -19.662 1.00 96.44 88 TYR A CA 1
ATOM 672 C C . TYR A 1 88 ? 6.581 -11.840 -19.997 1.00 96.44 88 TYR A C 1
ATOM 674 O O . TYR A 1 88 ? 6.162 -12.401 -21.008 1.00 96.44 88 TYR A O 1
ATOM 682 N N . ASP A 1 89 ? 5.775 -11.302 -19.088 1.00 96.31 89 ASP A N 1
ATOM 683 C CA . ASP A 1 89 ? 4.316 -11.259 -19.156 1.00 96.31 89 ASP A CA 1
ATOM 684 C C . ASP A 1 89 ? 3.770 -9.956 -18.536 1.00 96.31 89 ASP A C 1
ATOM 686 O O . ASP A 1 89 ? 4.513 -9.021 -18.220 1.00 96.31 89 ASP A O 1
ATOM 690 N N . GLU A 1 90 ? 2.455 -9.859 -18.346 1.00 96.44 90 GLU A N 1
ATOM 691 C CA . GLU A 1 90 ? 1.816 -8.690 -17.739 1.00 96.44 90 GLU A CA 1
ATOM 692 C C . GLU A 1 90 ? 2.173 -8.467 -16.255 1.00 96.44 90 GLU A C 1
ATOM 694 O O . GLU A 1 90 ? 1.771 -7.454 -15.684 1.00 96.44 90 GLU A O 1
ATOM 699 N N . HIS A 1 91 ? 2.913 -9.386 -15.626 1.00 96.69 91 HIS A N 1
ATOM 700 C CA . HIS A 1 91 ? 3.266 -9.364 -14.205 1.00 96.69 91 HIS A CA 1
ATOM 701 C C . HIS A 1 91 ? 4.692 -8.881 -13.923 1.00 96.69 91 HIS A C 1
ATOM 703 O O . HIS A 1 91 ? 5.095 -8.815 -12.760 1.00 96.69 91 HIS A O 1
ATOM 709 N N . ILE A 1 92 ? 5.466 -8.503 -14.944 1.00 96.50 92 ILE A N 1
ATOM 710 C CA . ILE A 1 92 ? 6.872 -8.090 -14.767 1.00 96.50 92 ILE A CA 1
ATOM 711 C C . ILE A 1 92 ? 7.069 -6.827 -13.921 1.00 96.50 92 ILE A C 1
ATOM 713 O O . ILE A 1 92 ? 8.161 -6.612 -13.400 1.00 96.50 92 ILE A O 1
ATOM 717 N N . ASP A 1 93 ? 6.022 -6.018 -13.748 1.00 97.81 93 ASP A N 1
ATOM 718 C CA . ASP A 1 93 ? 6.044 -4.822 -12.899 1.00 97.81 93 ASP A CA 1
ATOM 719 C C . ASP A 1 93 ? 5.497 -5.056 -11.490 1.00 97.81 93 ASP A C 1
ATOM 721 O O . ASP A 1 93 ? 5.550 -4.139 -10.669 1.00 97.81 93 ASP A O 1
ATOM 725 N N . ASP A 1 94 ? 4.962 -6.244 -11.184 1.00 98.06 94 ASP A N 1
ATOM 726 C CA . ASP A 1 94 ? 4.285 -6.505 -9.911 1.00 98.06 94 ASP A CA 1
ATOM 727 C C . ASP A 1 94 ? 5.177 -6.103 -8.721 1.00 98.06 94 ASP A C 1
ATOM 729 O O . ASP A 1 94 ? 4.767 -5.371 -7.814 1.00 98.06 94 ASP A O 1
ATOM 733 N N . TYR A 1 95 ? 6.438 -6.538 -8.755 1.00 97.69 95 TYR A N 1
ATOM 734 C CA . TYR A 1 95 ? 7.399 -6.259 -7.695 1.00 97.69 95 TYR A CA 1
ATOM 735 C C . TYR A 1 95 ? 7.792 -4.777 -7.629 1.00 97.69 95 TYR A C 1
ATOM 737 O O . TYR A 1 95 ? 7.798 -4.197 -6.541 1.00 97.69 95 TYR A O 1
ATOM 745 N N . SER A 1 96 ? 8.044 -4.137 -8.774 1.00 97.94 96 SER A N 1
ATOM 746 C CA . SER A 1 96 ? 8.375 -2.709 -8.856 1.00 97.94 96 SER A CA 1
ATOM 747 C C . SER A 1 96 ? 7.246 -1.840 -8.300 1.00 97.94 96 SER A C 1
ATOM 749 O O . SER A 1 96 ? 7.485 -0.920 -7.515 1.00 97.94 96 SER A O 1
ATOM 751 N N . ILE A 1 97 ? 5.996 -2.180 -8.629 1.00 98.62 97 ILE A N 1
ATOM 752 C CA . ILE A 1 97 ? 4.798 -1.526 -8.095 1.00 98.62 97 ILE A CA 1
ATOM 753 C C . ILE A 1 97 ? 4.743 -1.660 -6.572 1.00 98.62 97 ILE A C 1
ATOM 755 O O . ILE A 1 97 ? 4.548 -0.664 -5.867 1.00 98.62 97 ILE A O 1
ATOM 759 N N . ALA A 1 98 ? 4.937 -2.870 -6.046 1.00 98.31 98 ALA A N 1
ATOM 760 C CA . ALA A 1 98 ? 4.906 -3.094 -4.607 1.00 98.31 98 ALA A CA 1
ATOM 761 C C . ALA A 1 98 ? 6.033 -2.348 -3.872 1.00 98.31 98 ALA A C 1
ATOM 763 O O . ALA A 1 98 ? 5.793 -1.762 -2.811 1.00 98.31 98 ALA A O 1
ATOM 764 N N . MET A 1 99 ? 7.237 -2.316 -4.449 1.00 97.56 99 MET A N 1
ATOM 765 C CA . MET A 1 99 ? 8.406 -1.622 -3.899 1.00 97.56 99 MET A CA 1
ATOM 766 C C . MET A 1 99 ? 8.170 -0.115 -3.812 1.00 97.56 99 MET A C 1
ATOM 768 O O . MET A 1 99 ? 8.315 0.468 -2.737 1.00 97.56 99 MET A O 1
ATOM 772 N N . ILE A 1 100 ? 7.770 0.512 -4.922 1.00 98.56 100 ILE A N 1
ATOM 773 C CA . ILE A 1 100 ? 7.591 1.967 -4.992 1.00 98.56 100 ILE A CA 1
ATOM 774 C C . ILE A 1 100 ? 6.401 2.402 -4.128 1.00 98.56 100 ILE A C 1
ATOM 776 O O . ILE A 1 100 ? 6.518 3.370 -3.379 1.00 98.56 100 ILE A O 1
ATOM 780 N N . SER A 1 101 ? 5.282 1.666 -4.145 1.00 98.69 101 SER A N 1
ATOM 781 C CA . SER A 1 101 ? 4.136 1.984 -3.279 1.00 98.69 101 SER A CA 1
ATOM 782 C C . SER A 1 101 ? 4.521 1.885 -1.797 1.00 98.69 101 SER A C 1
ATOM 784 O O . SER A 1 101 ? 4.233 2.798 -1.022 1.00 98.69 101 SER A O 1
ATOM 786 N N . THR A 1 102 ? 5.253 0.834 -1.403 1.00 98.31 102 THR A N 1
ATOM 787 C CA . THR A 1 102 ? 5.741 0.671 -0.021 1.00 98.31 102 THR A CA 1
ATOM 788 C C . THR A 1 102 ? 6.671 1.815 0.387 1.00 98.31 102 THR A C 1
ATOM 790 O O . THR A 1 102 ? 6.504 2.373 1.472 1.00 98.31 102 THR A O 1
ATOM 793 N N . LEU A 1 103 ? 7.616 2.191 -0.484 1.00 98.00 103 LEU A N 1
ATOM 794 C CA . LEU A 1 103 ? 8.550 3.296 -0.262 1.00 98.00 103 LEU A CA 1
ATOM 795 C C . LEU A 1 103 ? 7.807 4.608 0.011 1.00 98.00 103 LEU A C 1
ATOM 797 O O . LEU A 1 103 ? 8.054 5.258 1.028 1.00 98.00 103 LEU A O 1
ATOM 801 N N . LEU A 1 104 ? 6.882 4.974 -0.877 1.00 98.44 104 LEU A N 1
ATOM 802 C CA . LEU A 1 104 ? 6.160 6.241 -0.800 1.00 98.44 104 LEU A CA 1
ATOM 803 C C . LEU A 1 104 ? 5.246 6.304 0.424 1.00 98.44 104 LEU A C 1
ATOM 805 O O . LEU A 1 104 ? 5.267 7.297 1.145 1.00 98.44 104 LEU A O 1
ATOM 809 N N . HIS A 1 105 ? 4.478 5.246 0.709 1.00 98.44 105 HIS A N 1
ATOM 810 C CA . HIS A 1 105 ? 3.598 5.226 1.886 1.00 98.44 105 HIS A CA 1
ATOM 811 C C . HIS A 1 105 ? 4.370 5.235 3.197 1.00 98.44 105 HIS A C 1
ATOM 813 O O . HIS A 1 105 ? 3.900 5.806 4.180 1.00 98.44 105 HIS A O 1
ATOM 819 N N . LEU A 1 106 ? 5.555 4.632 3.238 1.00 97.12 106 LEU A N 1
ATOM 820 C CA . LEU A 1 106 ? 6.382 4.714 4.429 1.00 97.12 106 LEU A CA 1
ATOM 821 C C . LEU A 1 106 ? 7.011 6.102 4.594 1.00 97.12 106 LEU A C 1
ATOM 823 O O . LEU A 1 106 ? 7.073 6.593 5.717 1.00 97.12 106 LEU A O 1
ATOM 827 N N . ALA A 1 107 ? 7.392 6.768 3.501 1.00 97.56 107 ALA A N 1
ATOM 828 C CA . ALA A 1 107 ? 7.869 8.151 3.533 1.00 97.56 107 ALA A CA 1
ATOM 829 C C . ALA A 1 107 ? 6.841 9.124 4.143 1.00 97.56 107 ALA A C 1
ATOM 831 O O . ALA A 1 107 ? 7.230 10.074 4.818 1.00 97.56 107 ALA A O 1
ATOM 832 N N . VAL A 1 108 ? 5.535 8.846 4.007 1.00 98.06 108 VAL A N 1
ATOM 833 C CA . VAL A 1 108 ? 4.465 9.617 4.677 1.00 98.06 108 VAL A CA 1
ATOM 834 C C . VAL A 1 108 ? 4.599 9.592 6.202 1.00 98.06 108 VAL A C 1
ATOM 836 O O . VAL A 1 108 ? 4.248 10.557 6.876 1.00 98.06 108 VAL A O 1
ATOM 839 N N . VAL A 1 109 ? 5.059 8.477 6.770 1.00 96.50 109 VAL A N 1
ATOM 840 C CA . VAL A 1 109 ? 5.016 8.238 8.221 1.00 96.50 109 VAL A CA 1
ATOM 841 C C . VAL A 1 109 ? 6.388 8.190 8.885 1.00 96.50 109 VAL A C 1
ATOM 843 O O . VAL A 1 109 ? 6.461 8.202 10.114 1.00 96.50 109 VAL A O 1
ATOM 846 N N . ASP A 1 110 ? 7.455 8.144 8.093 1.00 95.75 110 ASP A N 1
ATOM 847 C CA . ASP A 1 110 ? 8.836 8.085 8.550 1.00 95.75 110 ASP A CA 1
ATOM 848 C C . ASP A 1 110 ? 9.728 9.036 7.731 1.00 95.75 110 ASP A C 1
ATOM 850 O O . ASP A 1 110 ? 10.237 8.659 6.671 1.00 95.75 110 ASP A O 1
ATOM 854 N N . PRO A 1 111 ? 9.980 10.260 8.235 1.00 94.00 111 PRO A N 1
ATOM 855 C CA . PRO A 1 111 ? 10.824 11.245 7.558 1.00 94.00 111 PRO A CA 1
ATOM 856 C C . PRO A 1 111 ? 12.252 10.758 7.278 1.00 94.00 111 PRO A C 1
ATOM 858 O O . PRO A 1 111 ? 12.903 11.257 6.363 1.00 94.00 111 PRO A O 1
ATOM 861 N N . ALA A 1 112 ? 12.750 9.761 8.023 1.00 95.25 112 A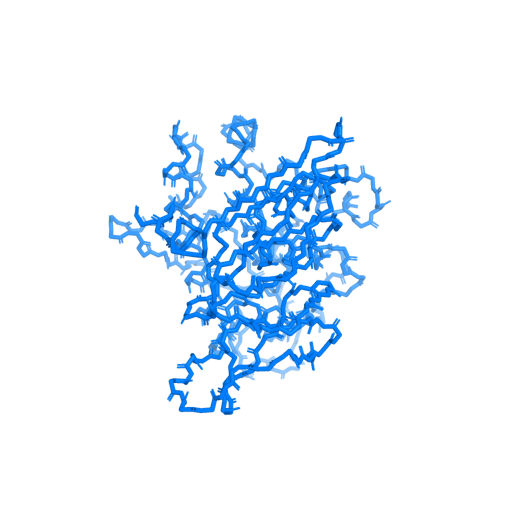LA A N 1
ATOM 862 C CA . ALA A 1 112 ? 14.075 9.197 7.776 1.00 95.25 112 ALA A CA 1
ATOM 863 C C . ALA A 1 112 ? 14.174 8.513 6.402 1.00 95.25 112 ALA A C 1
ATOM 865 O O . ALA A 1 112 ? 15.267 8.429 5.842 1.00 95.25 112 ALA A O 1
ATOM 866 N N . VAL A 1 113 ? 13.048 8.053 5.844 1.00 96.00 113 VAL A N 1
ATOM 867 C CA . VAL A 1 113 ? 12.985 7.487 4.490 1.00 96.00 113 VAL A CA 1
ATOM 868 C C . VAL A 1 113 ? 13.254 8.560 3.442 1.00 96.00 113 VAL A C 1
ATOM 870 O O . VAL A 1 113 ? 14.052 8.326 2.539 1.00 96.00 113 VAL A O 1
ATOM 873 N N . VAL A 1 114 ? 12.652 9.743 3.590 1.00 97.12 114 VAL A N 1
ATOM 874 C CA . VAL A 1 114 ? 12.868 10.878 2.679 1.00 97.12 114 VAL A CA 1
ATOM 875 C C . VAL A 1 114 ? 14.309 11.368 2.770 1.00 97.12 114 VAL A C 1
ATOM 877 O O . VAL A 1 114 ? 14.959 11.542 1.745 1.00 97.12 114 VAL A O 1
ATOM 880 N N . GLU A 1 115 ? 14.855 11.510 3.981 1.00 97.38 115 GLU A N 1
ATOM 881 C CA . GLU A 1 115 ? 16.251 11.927 4.173 1.00 97.38 115 GLU A CA 1
ATOM 882 C C . GLU A 1 115 ? 17.254 10.928 3.580 1.00 97.38 115 GLU A C 1
ATOM 884 O O . GLU A 1 115 ? 18.269 11.326 3.002 1.00 97.38 115 GLU A O 1
ATOM 889 N N . TYR A 1 116 ? 16.971 9.625 3.684 1.00 96.69 116 TYR A N 1
ATOM 890 C CA . TYR A 1 116 ? 17.766 8.602 3.010 1.00 96.69 116 TYR A CA 1
ATOM 891 C C . TYR A 1 116 ? 17.667 8.757 1.491 1.00 96.69 116 TYR A C 1
ATOM 893 O O . TYR A 1 116 ? 18.689 8.861 0.811 1.00 96.69 116 TYR A O 1
ATOM 901 N N . TYR A 1 117 ? 16.443 8.819 0.965 1.00 96.94 117 TYR A N 1
ATOM 902 C CA . TYR A 1 117 ? 16.197 8.883 -0.471 1.00 96.94 117 TYR A CA 1
ATOM 903 C C . TYR A 1 117 ? 16.818 10.138 -1.096 1.00 96.94 117 TYR A C 1
ATOM 905 O O . TYR A 1 117 ? 17.533 10.042 -2.081 1.00 96.94 117 TYR A O 1
ATOM 913 N N . LYS A 1 118 ? 16.677 11.304 -0.462 1.00 96.88 118 LYS A N 1
ATOM 914 C CA . LYS A 1 118 ? 17.306 12.566 -0.883 1.00 96.88 118 LYS A CA 1
ATOM 915 C C . LYS A 1 118 ? 18.828 12.484 -1.003 1.00 96.88 118 LYS A C 1
ATOM 917 O O . LYS A 1 118 ? 19.431 13.217 -1.782 1.00 96.88 118 LYS A O 1
ATOM 922 N N . LYS A 1 119 ? 19.472 11.635 -0.200 1.00 97.12 119 LYS A N 1
ATOM 923 C CA . LYS A 1 119 ? 20.926 11.469 -0.217 1.00 97.12 119 LYS A CA 1
ATOM 924 C C . LYS A 1 119 ? 21.394 10.484 -1.285 1.00 97.12 119 LYS A C 1
ATOM 926 O O . LYS A 1 119 ? 22.464 10.694 -1.853 1.00 97.12 119 LYS A O 1
ATOM 931 N N . TYR A 1 120 ? 20.652 9.400 -1.491 1.00 96.06 120 TYR A N 1
ATOM 932 C CA . TYR A 1 120 ? 21.117 8.264 -2.291 1.00 96.06 120 TYR A CA 1
ATOM 933 C C . TYR A 1 120 ? 20.365 8.078 -3.611 1.00 96.06 120 TYR A C 1
ATOM 935 O O . TYR A 1 120 ? 20.880 7.371 -4.465 1.00 96.06 120 TYR A O 1
ATOM 943 N N . HIS A 1 121 ? 19.200 8.710 -3.786 1.00 94.88 121 HIS A N 1
ATOM 944 C CA . HIS A 1 121 ? 18.269 8.483 -4.900 1.00 94.88 121 HIS A CA 1
ATOM 945 C C . HIS A 1 121 ? 17.940 6.993 -5.095 1.00 94.88 121 HIS A C 1
ATOM 947 O O . HIS A 1 121 ? 17.763 6.503 -6.202 1.00 94.88 121 HIS A O 1
ATOM 953 N N . GLU A 1 122 ? 17.878 6.256 -3.984 1.00 93.12 122 GLU A N 1
ATOM 954 C CA . GLU A 1 122 ? 17.614 4.821 -3.950 1.00 93.12 122 GLU A CA 1
ATOM 955 C C . GLU A 1 122 ? 16.725 4.476 -2.743 1.00 93.12 122 GLU A C 1
ATOM 957 O O . GLU A 1 122 ? 16.778 5.163 -1.710 1.00 93.12 122 GLU A O 1
ATOM 962 N N . PRO A 1 123 ? 15.917 3.401 -2.818 1.00 93.19 123 PRO A N 1
ATOM 963 C CA . PRO A 1 123 ? 15.145 2.930 -1.678 1.00 93.19 123 PRO A CA 1
ATOM 964 C C . PRO A 1 123 ? 16.076 2.473 -0.538 1.00 93.19 123 PRO A C 1
ATOM 966 O O . PRO A 1 123 ? 17.073 1.799 -0.795 1.00 93.19 123 PRO A O 1
ATOM 969 N N . PRO A 1 124 ? 15.733 2.725 0.739 1.00 92.25 124 PRO A N 1
ATOM 970 C CA . PRO A 1 124 ? 16.518 2.256 1.890 1.00 92.25 124 PRO A CA 1
ATOM 971 C C . PRO A 1 124 ? 16.467 0.737 2.129 1.00 92.25 124 PRO A C 1
ATOM 973 O O . PRO A 1 124 ? 17.002 0.260 3.125 1.00 92.25 124 PRO A O 1
ATOM 976 N N . PHE A 1 125 ? 15.818 -0.018 1.244 1.00 92.06 125 PHE A N 1
ATOM 977 C CA . PHE A 1 125 ? 15.663 -1.466 1.290 1.00 92.06 125 PHE A CA 1
ATOM 978 C C . PHE A 1 125 ? 15.816 -2.017 -0.124 1.00 92.06 125 PHE A C 1
ATOM 980 O O . PHE A 1 125 ? 15.163 -1.545 -1.052 1.00 92.06 125 PHE A O 1
ATOM 987 N N . LEU A 1 126 ? 16.662 -3.033 -0.291 1.00 92.06 126 LEU A N 1
ATOM 988 C CA . LEU A 1 126 ? 16.934 -3.615 -1.603 1.00 92.06 126 LEU A CA 1
ATOM 989 C C . LEU A 1 126 ? 16.281 -4.996 -1.745 1.00 92.06 126 LEU A C 1
ATOM 991 O O . LEU A 1 126 ? 16.288 -5.780 -0.789 1.00 92.06 126 LEU A O 1
ATOM 995 N N . PRO A 1 127 ? 15.803 -5.366 -2.948 1.00 93.69 127 PRO A N 1
ATOM 996 C CA . PRO A 1 127 ? 15.136 -6.650 -3.175 1.00 93.69 127 PRO A CA 1
ATOM 997 C C . PRO A 1 127 ? 15.976 -7.862 -2.736 1.00 93.69 127 PRO A C 1
ATOM 999 O O . PRO A 1 127 ? 15.473 -8.803 -2.118 1.00 93.69 127 PRO A O 1
ATOM 1002 N N . ARG A 1 128 ? 17.293 -7.814 -2.979 1.00 90.62 128 ARG A N 1
ATOM 1003 C CA . ARG A 1 128 ? 18.241 -8.872 -2.583 1.00 90.62 128 ARG A CA 1
ATOM 1004 C C . ARG A 1 128 ? 18.315 -9.096 -1.067 1.00 90.62 128 ARG A C 1
ATOM 1006 O O . ARG A 1 128 ? 18.527 -10.227 -0.631 1.00 90.62 128 ARG A O 1
ATOM 1013 N N . ASP A 1 129 ? 18.154 -8.038 -0.277 1.00 91.69 129 ASP A N 1
ATOM 1014 C CA . ASP A 1 129 ? 18.299 -8.076 1.180 1.00 91.69 129 ASP A CA 1
ATOM 1015 C C . ASP A 1 129 ? 16.985 -8.525 1.833 1.00 91.69 129 ASP A C 1
ATOM 1017 O O . ASP A 1 129 ? 16.993 -9.357 2.748 1.00 91.69 129 ASP A O 1
ATOM 1021 N N . ILE A 1 130 ? 15.848 -8.119 1.251 1.00 91.56 130 ILE A N 1
ATOM 1022 C CA . ILE A 1 130 ? 14.517 -8.649 1.581 1.00 91.56 130 ILE A CA 1
ATOM 1023 C C . ILE A 1 130 ? 14.479 -10.163 1.375 1.00 91.56 130 ILE A C 1
ATOM 1025 O O . ILE A 1 130 ? 14.070 -10.902 2.273 1.00 91.56 130 ILE A O 1
ATOM 1029 N N . ARG A 1 131 ? 14.963 -10.648 0.224 1.00 87.31 131 ARG A N 1
ATOM 1030 C CA . ARG A 1 131 ? 14.963 -12.080 -0.107 1.00 87.31 131 ARG A CA 1
ATOM 1031 C C . ARG A 1 131 ? 15.772 -12.923 0.876 1.00 87.31 131 ARG A C 1
ATOM 1033 O O . ARG A 1 131 ? 15.398 -14.058 1.166 1.00 87.31 131 ARG A O 1
ATOM 1040 N N . ARG A 1 132 ? 16.862 -12.371 1.412 1.00 87.12 132 ARG A N 1
ATOM 1041 C CA . ARG A 1 132 ? 17.707 -13.028 2.422 1.00 87.12 132 ARG A CA 1
ATOM 1042 C C . ARG A 1 132 ? 17.090 -13.024 3.823 1.00 87.12 132 ARG A C 1
ATOM 1044 O O . ARG A 1 132 ? 17.679 -13.606 4.729 1.00 87.12 132 ARG A O 1
ATOM 1051 N N . GLY A 1 133 ? 15.943 -12.366 4.014 1.00 82.25 133 GLY A N 1
ATOM 1052 C CA . GLY A 1 133 ? 15.344 -12.148 5.331 1.00 82.25 133 GLY A CA 1
ATOM 1053 C C . GLY A 1 133 ? 16.198 -11.250 6.228 1.00 82.25 133 GLY A C 1
ATOM 1054 O O . GLY A 1 133 ? 16.033 -11.269 7.443 1.00 82.25 133 GLY A O 1
ATOM 1055 N N . ALA A 1 134 ? 17.131 -10.498 5.641 1.00 76.81 134 ALA A N 1
ATOM 1056 C CA . ALA A 1 134 ? 18.087 -9.669 6.364 1.00 76.81 134 ALA A CA 1
ATOM 1057 C C . ALA A 1 134 ? 17.584 -8.233 6.573 1.00 76.81 134 ALA A C 1
ATOM 1059 O O . ALA A 1 134 ? 18.291 -7.432 7.178 1.00 76.81 134 ALA A O 1
ATOM 1060 N N . GLU A 1 135 ? 16.387 -7.912 6.072 1.00 79.00 135 GLU A N 1
ATOM 1061 C CA . GLU A 1 135 ? 15.901 -6.540 5.981 1.00 79.00 135 GLU A CA 1
ATOM 1062 C C . GLU A 1 135 ? 14.859 -6.208 7.068 1.00 79.00 135 GLU A C 1
ATOM 1064 O O . GLU A 1 135 ? 13.672 -6.523 6.895 1.00 79.00 135 GLU A O 1
ATOM 1069 N N . PRO A 1 136 ? 15.254 -5.551 8.180 1.00 83.69 136 PRO A N 1
ATOM 1070 C CA . PRO A 1 136 ? 14.318 -5.117 9.219 1.00 83.69 136 PRO A CA 1
ATOM 1071 C C . PRO A 1 136 ? 13.354 -4.033 8.723 1.00 83.69 136 PRO A C 1
ATOM 1073 O O . PRO A 1 136 ? 12.317 -3.793 9.345 1.00 83.69 136 PRO A O 1
ATOM 1076 N N . PHE A 1 137 ? 13.667 -3.370 7.608 1.00 86.25 137 PHE A N 1
ATOM 1077 C CA . PHE A 1 137 ? 12.859 -2.280 7.090 1.00 86.25 137 PHE A CA 1
ATOM 1078 C C . PHE A 1 137 ? 11.463 -2.726 6.641 1.00 86.25 137 PHE A C 1
ATOM 1080 O O . PHE A 1 137 ? 10.493 -2.014 6.888 1.00 86.25 137 PHE A O 1
ATOM 1087 N N . ILE A 1 138 ? 11.320 -3.922 6.058 1.00 91.62 138 ILE A N 1
ATOM 1088 C CA . ILE A 1 138 ? 9.993 -4.441 5.685 1.00 91.62 138 ILE A CA 1
ATOM 1089 C C . ILE A 1 138 ? 9.149 -4.752 6.923 1.00 91.62 138 ILE A C 1
ATOM 1091 O O . ILE A 1 138 ? 7.955 -4.459 6.928 1.00 91.62 138 ILE A O 1
ATOM 1095 N N . ASP A 1 139 ? 9.746 -5.274 7.999 1.00 92.56 139 ASP A N 1
ATOM 1096 C CA . ASP A 1 139 ? 9.018 -5.457 9.263 1.00 92.56 139 ASP A CA 1
ATOM 1097 C C . ASP A 1 139 ? 8.593 -4.119 9.860 1.00 92.56 139 ASP A C 1
ATOM 1099 O O . ASP A 1 139 ? 7.453 -3.984 10.299 1.00 92.56 139 ASP A O 1
ATOM 1103 N N . LYS A 1 140 ? 9.471 -3.110 9.808 1.00 93.00 140 LYS A N 1
ATOM 1104 C CA . LYS A 1 140 ? 9.135 -1.745 10.219 1.00 93.00 140 LYS A CA 1
ATOM 1105 C C . LYS A 1 140 ? 7.969 -1.189 9.399 1.00 93.00 140 LYS A C 1
ATOM 1107 O O . LYS A 1 140 ? 7.022 -0.673 9.982 1.00 93.00 140 LYS A O 1
ATOM 1112 N N . ALA A 1 141 ? 8.006 -1.325 8.073 1.00 95.50 141 ALA A N 1
ATOM 1113 C CA . ALA A 1 141 ? 6.936 -0.866 7.192 1.00 95.50 141 ALA A CA 1
ATOM 1114 C C . ALA A 1 141 ? 5.604 -1.548 7.535 1.00 95.50 141 ALA A C 1
ATOM 1116 O O . ALA A 1 141 ? 4.599 -0.877 7.769 1.00 95.50 141 ALA A O 1
ATOM 1117 N N . LYS A 1 142 ? 5.611 -2.883 7.650 1.00 96.50 142 LYS A N 1
ATOM 1118 C CA . LYS A 1 142 ? 4.428 -3.658 8.040 1.00 96.50 142 LYS A CA 1
ATOM 1119 C C . LYS A 1 142 ? 3.893 -3.233 9.405 1.00 96.50 142 LYS A C 1
ATOM 1121 O O . LYS A 1 142 ? 2.687 -3.067 9.540 1.00 96.50 142 LYS A O 1
ATOM 1126 N N . GLU A 1 143 ? 4.754 -3.035 10.398 1.00 96.50 143 GLU A N 1
ATOM 1127 C CA . GLU A 1 143 ? 4.350 -2.587 11.735 1.00 96.50 143 GLU A CA 1
ATOM 1128 C C . GLU A 1 143 ? 3.701 -1.194 11.696 1.00 96.50 143 GLU A C 1
ATOM 1130 O O . GLU A 1 143 ? 2.632 -0.980 12.273 1.00 96.50 143 GLU A O 1
ATOM 1135 N N . GLU A 1 144 ? 4.306 -0.252 10.967 1.00 96.75 144 GLU A N 1
ATOM 1136 C CA . GLU A 1 144 ? 3.801 1.113 10.809 1.00 96.75 144 GLU A CA 1
ATOM 1137 C C . GLU A 1 144 ? 2.449 1.161 10.080 1.00 96.75 144 GLU A C 1
ATOM 1139 O O . GLU A 1 144 ? 1.573 1.954 10.446 1.00 96.75 144 GLU A O 1
ATOM 1144 N N . PHE A 1 145 ? 2.246 0.307 9.078 1.00 98.12 145 PHE A N 1
ATOM 1145 C CA . PHE A 1 145 ? 0.970 0.204 8.370 1.00 98.12 145 PHE A CA 1
ATOM 1146 C C . PHE A 1 145 ? -0.089 -0.509 9.210 1.00 98.12 145 PHE A C 1
ATOM 1148 O O . PHE A 1 145 ? -1.224 -0.033 9.302 1.00 98.12 145 PHE A O 1
ATOM 1155 N N . ALA A 1 146 ? 0.287 -1.595 9.890 1.00 97.88 146 ALA A N 1
ATOM 1156 C CA . ALA A 1 146 ? -0.604 -2.347 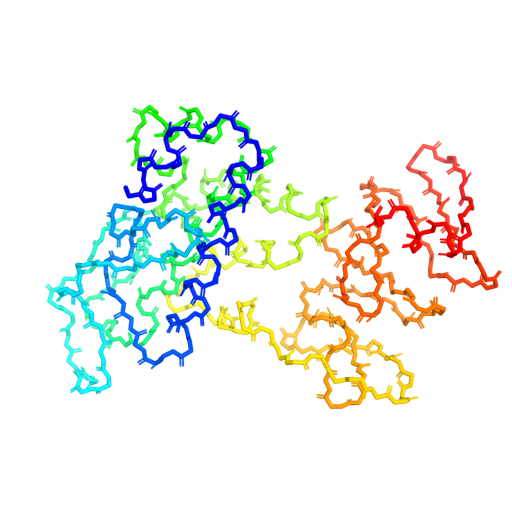10.762 1.00 97.88 146 ALA A CA 1
ATOM 1157 C C . ALA A 1 146 ? -1.165 -1.459 11.873 1.00 97.88 146 ALA A C 1
ATOM 1159 O O . ALA A 1 146 ? -2.377 -1.336 11.999 1.00 97.88 146 ALA A O 1
ATOM 1160 N N . ARG A 1 147 ? -0.314 -0.723 12.601 1.00 96.88 147 ARG A N 1
ATOM 1161 C CA . ARG A 1 147 ? -0.761 0.136 13.714 1.00 96.88 147 ARG A CA 1
ATOM 1162 C C . ARG A 1 147 ? -1.700 1.278 13.311 1.00 96.88 147 ARG A C 1
ATOM 1164 O O . ARG A 1 147 ? -2.307 1.895 14.181 1.00 96.88 147 ARG A O 1
ATOM 1171 N N . ARG A 1 148 ? -1.798 1.587 12.015 1.00 96.50 148 ARG A N 1
ATOM 1172 C CA . ARG A 1 148 ? -2.693 2.613 11.451 1.00 96.50 148 ARG A CA 1
ATOM 1173 C C . ARG A 1 148 ? -3.938 2.034 10.782 1.00 96.50 148 ARG A C 1
ATOM 1175 O O . ARG A 1 148 ? -4.781 2.796 10.314 1.00 96.50 148 ARG A O 1
ATOM 1182 N N . GLY A 1 149 ? -4.042 0.709 10.684 1.00 96.69 149 GLY A N 1
ATOM 1183 C CA . GLY A 1 149 ? -5.099 0.050 9.922 1.00 96.69 149 GLY A CA 1
ATOM 1184 C C . GLY A 1 149 ? -4.966 0.265 8.412 1.00 96.69 149 GLY A C 1
ATOM 1185 O O . GLY A 1 149 ? -5.966 0.231 7.701 1.00 96.69 149 GLY A O 1
ATOM 1186 N N . TRP A 1 150 ? -3.755 0.520 7.907 1.00 97.06 150 TRP A N 1
ATOM 1187 C CA . TRP A 1 150 ? -3.472 0.688 6.478 1.00 97.06 150 TRP A CA 1
ATOM 1188 C C . TRP A 1 150 ? -3.353 -0.687 5.808 1.00 97.06 150 TRP A C 1
ATOM 1190 O O . TRP A 1 150 ? -2.273 -1.124 5.411 1.00 97.06 150 TRP A O 1
ATOM 1200 N N . ALA A 1 151 ? -4.479 -1.406 5.741 1.00 97.12 151 ALA A N 1
ATOM 1201 C CA . ALA A 1 151 ? -4.533 -2.813 5.338 1.00 97.12 151 ALA A CA 1
ATOM 1202 C C . ALA A 1 151 ? -3.967 -3.056 3.935 1.00 97.12 151 ALA A C 1
ATOM 1204 O O . ALA A 1 151 ? -3.213 -4.003 3.723 1.00 97.12 151 ALA A O 1
ATOM 1205 N N . ARG A 1 152 ? -4.255 -2.158 2.990 1.00 96.69 152 ARG A N 1
ATOM 1206 C CA . ARG A 1 152 ? -3.707 -2.222 1.633 1.00 96.69 152 ARG A CA 1
ATOM 1207 C C . ARG A 1 152 ? -2.179 -2.165 1.643 1.00 96.69 152 ARG A C 1
ATOM 1209 O O . ARG A 1 152 ? -1.532 -3.071 1.132 1.00 96.69 152 ARG A O 1
ATOM 1216 N N . GLN A 1 153 ? -1.606 -1.147 2.274 1.00 98.19 153 GLN A N 1
ATOM 1217 C CA . GLN A 1 153 ? -0.161 -0.942 2.365 1.00 98.19 153 GLN A CA 1
ATOM 1218 C C . GLN A 1 153 ? 0.522 -2.094 3.109 1.00 98.19 153 GLN A C 1
ATOM 1220 O O . GLN A 1 153 ? 1.579 -2.558 2.691 1.00 98.19 153 GLN A O 1
ATOM 1225 N N . TYR A 1 154 ? -0.114 -2.611 4.165 1.00 98.25 154 TYR A N 1
ATOM 1226 C CA . TYR A 1 154 ? 0.349 -3.799 4.877 1.00 98.25 154 TYR A CA 1
ATOM 1227 C C . TYR A 1 154 ? 0.476 -5.015 3.947 1.00 98.25 154 TYR A C 1
ATOM 1229 O O . TYR A 1 154 ? 1.510 -5.684 3.963 1.00 98.25 154 TYR A O 1
ATOM 1237 N N . ARG A 1 155 ? -0.541 -5.286 3.112 1.00 97.81 155 ARG A N 1
ATOM 1238 C CA . ARG A 1 155 ? -0.508 -6.400 2.149 1.00 97.81 155 ARG A CA 1
ATOM 1239 C C . ARG A 1 155 ? 0.540 -6.196 1.069 1.00 97.81 155 ARG A C 1
ATOM 1241 O O . ARG A 1 155 ? 1.273 -7.130 0.771 1.00 97.81 155 ARG A O 1
ATOM 1248 N N . VAL A 1 156 ? 0.667 -4.984 0.534 1.00 98.00 156 VAL A N 1
ATOM 1249 C CA . VAL A 1 156 ? 1.696 -4.674 -0.469 1.00 98.00 156 VAL A CA 1
ATOM 1250 C C . VAL A 1 156 ? 3.104 -4.896 0.095 1.00 98.00 156 VAL A C 1
ATOM 1252 O O . VAL A 1 156 ? 3.905 -5.592 -0.525 1.00 98.00 156 VAL A O 1
ATOM 1255 N N . ALA A 1 157 ? 3.389 -4.399 1.302 1.00 97.25 157 ALA A N 1
ATOM 1256 C CA . ALA A 1 157 ? 4.678 -4.614 1.959 1.00 97.25 157 ALA A CA 1
ATOM 1257 C C . ALA A 1 157 ? 4.935 -6.097 2.285 1.00 97.25 157 ALA A C 1
ATOM 1259 O O . ALA A 1 157 ? 6.066 -6.572 2.209 1.00 97.25 157 ALA A O 1
ATOM 1260 N N . GLU A 1 158 ? 3.892 -6.855 2.633 1.00 95.69 158 GLU A N 1
ATOM 1261 C CA . GLU A 1 158 ? 3.976 -8.304 2.837 1.00 95.69 158 GLU A CA 1
ATOM 1262 C C . GLU A 1 158 ? 4.327 -9.063 1.552 1.00 95.69 158 GLU A C 1
ATOM 1264 O O . GLU A 1 158 ? 5.161 -9.971 1.593 1.00 95.69 158 GLU A O 1
ATOM 1269 N N . MET A 1 159 ? 3.753 -8.667 0.413 1.00 96.44 159 MET A N 1
ATOM 1270 C CA . MET A 1 159 ? 4.011 -9.298 -0.884 1.00 96.44 159 MET A CA 1
ATOM 1271 C C . MET A 1 159 ? 5.473 -9.180 -1.331 1.00 96.44 159 MET A C 1
ATOM 1273 O O . MET A 1 159 ? 5.944 -10.057 -2.051 1.00 96.44 159 MET A O 1
ATOM 1277 N N . LEU A 1 160 ? 6.232 -8.183 -0.855 1.00 95.94 160 LEU A N 1
ATOM 1278 C CA . LEU A 1 160 ? 7.670 -8.054 -1.146 1.00 95.94 160 LEU A CA 1
ATOM 1279 C C . LEU A 1 160 ? 8.505 -9.247 -0.657 1.00 95.94 160 LEU A C 1
ATOM 1281 O O . LEU A 1 160 ? 9.623 -9.453 -1.115 1.00 95.94 160 LEU A O 1
ATOM 1285 N N . ARG A 1 161 ? 7.967 -10.067 0.253 1.00 93.62 161 ARG A N 1
ATOM 1286 C CA . ARG A 1 161 ? 8.604 -11.312 0.716 1.00 93.62 161 ARG A CA 1
ATOM 1287 C C . ARG A 1 161 ? 8.250 -12.536 -0.122 1.00 93.62 161 ARG A C 1
ATOM 1289 O O . ARG A 1 161 ? 8.675 -13.642 0.221 1.00 93.62 161 ARG A O 1
ATOM 1296 N N . SER A 1 162 ? 7.456 -12.362 -1.177 1.00 94.19 162 SER A N 1
ATOM 1297 C CA . SER A 1 162 ? 7.113 -13.439 -2.097 1.00 94.19 162 SER A CA 1
ATOM 1298 C C . SER A 1 162 ? 8.389 -14.129 -2.594 1.00 94.19 162 SER A C 1
ATOM 1300 O O . SER A 1 162 ? 9.363 -13.456 -2.920 1.00 94.19 162 SER A O 1
ATOM 1302 N N . PRO A 1 163 ? 8.421 -15.470 -2.659 1.00 92.69 163 PRO A N 1
ATOM 1303 C CA . PRO A 1 163 ? 9.498 -16.183 -3.334 1.00 92.69 163 PRO A CA 1
ATOM 1304 C C . PRO A 1 163 ? 9.346 -16.159 -4.867 1.00 92.69 163 PRO A C 1
ATOM 1306 O O . PRO A 1 163 ? 10.219 -16.678 -5.557 1.00 92.69 163 PRO A O 1
ATOM 1309 N N . TYR A 1 164 ? 8.243 -15.611 -5.388 1.00 93.00 164 TYR A N 1
ATOM 1310 C CA . TYR A 1 164 ? 7.916 -15.545 -6.811 1.00 93.00 164 TYR A CA 1
ATOM 1311 C C . TYR A 1 164 ? 7.874 -14.092 -7.292 1.00 93.00 164 TYR A C 1
ATOM 1313 O O . TYR A 1 164 ? 7.311 -13.240 -6.603 1.00 93.00 164 TYR A O 1
ATOM 1321 N N . ALA A 1 165 ? 8.397 -13.844 -8.500 1.00 91.81 165 ALA A N 1
ATOM 1322 C CA . ALA A 1 165 ? 8.393 -12.520 -9.127 1.00 91.81 165 ALA A CA 1
ATOM 1323 C C . ALA A 1 165 ? 6.974 -11.983 -9.368 1.00 91.81 165 ALA A C 1
ATOM 1325 O O . ALA A 1 165 ? 6.702 -10.818 -9.092 1.00 91.81 165 ALA A O 1
ATOM 1326 N N . ARG A 1 166 ? 6.058 -12.857 -9.801 1.00 95.12 166 ARG A N 1
ATOM 1327 C CA . ARG A 1 166 ? 4.627 -12.556 -9.861 1.00 95.12 166 ARG A CA 1
ATOM 1328 C C . ARG A 1 166 ? 4.062 -12.409 -8.451 1.00 95.12 166 ARG A C 1
ATOM 1330 O O . ARG A 1 166 ? 4.133 -13.348 -7.651 1.00 95.12 166 ARG A O 1
ATOM 1337 N N . LEU A 1 167 ? 3.423 -11.276 -8.175 1.00 96.69 167 LEU A N 1
ATOM 1338 C CA . LEU A 1 167 ? 2.762 -11.020 -6.900 1.00 96.69 167 LEU A CA 1
ATOM 1339 C C . LEU A 1 167 ? 1.267 -11.302 -7.035 1.00 96.69 167 LEU A C 1
ATOM 1341 O O . LEU A 1 167 ? 0.455 -10.460 -7.422 1.00 96.69 167 LEU A O 1
ATOM 1345 N N . PHE A 1 168 ? 0.887 -12.532 -6.690 1.00 94.31 168 PHE A N 1
ATOM 1346 C CA . PHE A 1 168 ? -0.512 -12.944 -6.704 1.00 94.31 168 PHE A CA 1
ATOM 1347 C C . PHE A 1 168 ? -1.372 -11.999 -5.855 1.00 94.31 168 PHE A C 1
ATOM 1349 O O . PHE A 1 168 ? -1.052 -11.716 -4.703 1.00 94.31 168 PHE A O 1
ATOM 1356 N N . ARG A 1 169 ? -2.505 -11.571 -6.423 1.00 94.25 169 ARG A N 1
ATOM 1357 C CA . ARG A 1 169 ? -3.481 -10.645 -5.821 1.00 94.25 169 ARG A CA 1
ATOM 1358 C C . ARG A 1 169 ? -3.071 -9.176 -5.743 1.00 94.25 169 ARG A C 1
ATOM 1360 O O . ARG A 1 169 ? -3.852 -8.374 -5.234 1.00 94.25 169 ARG A O 1
ATOM 1367 N N . LEU A 1 170 ? -1.910 -8.788 -6.275 1.00 96.94 170 LEU A N 1
ATOM 1368 C CA . LEU A 1 170 ? -1.504 -7.380 -6.293 1.00 96.94 170 LEU A CA 1
ATOM 1369 C C . LEU A 1 170 ? -2.547 -6.500 -6.996 1.00 96.94 170 LEU A C 1
ATOM 1371 O O . LEU A 1 170 ? -2.941 -5.459 -6.471 1.00 96.94 170 LEU A O 1
ATOM 1375 N N . ARG A 1 171 ? -3.066 -6.954 -8.144 1.00 95.50 171 ARG A N 1
ATOM 1376 C CA . ARG A 1 171 ? -4.132 -6.255 -8.870 1.00 95.50 171 ARG A CA 1
ATOM 1377 C C . ARG A 1 171 ? -5.351 -6.011 -7.989 1.00 95.50 171 ARG A C 1
ATOM 1379 O O . ARG A 1 171 ? -5.833 -4.888 -7.949 1.00 95.50 171 ARG A O 1
ATOM 1386 N N . GLU A 1 172 ? -5.844 -7.018 -7.283 1.00 93.06 172 GLU A N 1
ATOM 1387 C CA . GLU A 1 172 ? -7.021 -6.912 -6.418 1.00 93.06 172 GLU A CA 1
ATOM 1388 C C . GLU A 1 172 ? -6.791 -5.962 -5.233 1.00 93.06 172 GLU A C 1
ATOM 1390 O O . GLU A 1 172 ? -7.716 -5.264 -4.823 1.00 93.06 172 GLU A O 1
ATOM 1395 N N . VAL A 1 173 ? -5.553 -5.860 -4.738 1.00 95.44 173 VAL A N 1
ATOM 1396 C CA . VAL A 1 173 ? -5.169 -4.900 -3.690 1.00 95.44 173 VAL A CA 1
ATOM 1397 C C . VAL A 1 173 ? -5.152 -3.449 -4.203 1.00 95.44 173 VAL A C 1
ATOM 1399 O O . VAL A 1 173 ? -5.479 -2.530 -3.453 1.00 95.44 173 VAL A O 1
ATOM 1402 N N . PHE A 1 174 ? -4.791 -3.203 -5.467 1.00 94.81 174 PHE A N 1
ATOM 1403 C CA . PHE A 1 174 ? -4.765 -1.855 -6.073 1.00 94.81 174 PHE A CA 1
ATOM 1404 C C . PHE A 1 174 ? -6.073 -1.459 -6.768 1.00 94.81 174 PHE A C 1
ATOM 1406 O O . PHE A 1 174 ? -6.368 -0.275 -6.932 1.00 94.81 174 PHE A O 1
ATOM 1413 N N . VAL A 1 175 ? -6.855 -2.443 -7.195 1.00 89.50 175 VAL A N 1
ATOM 1414 C CA . VAL A 1 175 ? -8.077 -2.281 -7.979 1.00 89.50 175 VAL A CA 1
ATOM 1415 C C . VAL A 1 175 ? -9.233 -2.892 -7.185 1.00 89.50 175 VAL A C 1
ATOM 1417 O O . VAL A 1 175 ? -9.727 -3.964 -7.549 1.00 89.50 175 VAL A O 1
ATOM 1420 N N . PRO A 1 176 ? -9.667 -2.242 -6.087 1.00 77.94 176 PRO A N 1
ATOM 1421 C CA . PRO A 1 176 ? -10.774 -2.752 -5.295 1.00 77.94 176 PRO A CA 1
ATOM 1422 C C . PRO A 1 176 ? -12.040 -2.822 -6.151 1.00 77.94 176 PRO A C 1
ATOM 1424 O O . PRO A 1 176 ? -12.280 -1.968 -7.015 1.00 77.94 176 PRO A O 1
ATOM 1427 N N . ARG A 1 177 ? -12.860 -3.852 -5.916 1.00 79.25 177 ARG A N 1
ATOM 1428 C CA . ARG A 1 177 ? -14.173 -3.946 -6.567 1.00 79.25 177 ARG A CA 1
ATOM 1429 C C . ARG A 1 177 ? -15.041 -2.764 -6.112 1.00 79.25 177 ARG A C 1
ATOM 1431 O O . ARG A 1 177 ? -14.940 -2.384 -4.942 1.00 79.25 177 ARG A O 1
ATOM 1438 N N . PRO A 1 178 ? -15.884 -2.195 -6.994 1.00 69.56 178 PRO A N 1
ATOM 1439 C CA . PRO A 1 178 ? -16.771 -1.101 -6.621 1.00 69.56 178 PRO A CA 1
ATOM 1440 C C . PRO A 1 178 ? -17.630 -1.496 -5.420 1.00 69.56 178 PRO A C 1
ATOM 1442 O O . PRO A 1 178 ? -18.172 -2.603 -5.385 1.00 69.56 178 PRO A O 1
ATOM 1445 N N . MET A 1 179 ? -17.762 -0.590 -4.454 1.00 64.75 179 MET A N 1
ATOM 1446 C CA . MET A 1 179 ? -18.704 -0.768 -3.355 1.00 64.75 179 MET A CA 1
ATOM 1447 C C . MET A 1 179 ? -20.118 -0.659 -3.928 1.00 64.75 179 MET A C 1
ATOM 1449 O O . MET A 1 179 ? -20.471 0.351 -4.537 1.00 64.75 179 MET A O 1
ATOM 1453 N N . THR A 1 180 ? -20.920 -1.710 -3.783 1.00 57.47 180 THR A N 1
ATOM 1454 C CA . THR A 1 180 ? -22.336 -1.675 -4.155 1.00 57.47 180 THR A CA 1
ATOM 1455 C C . THR A 1 180 ? -23.154 -1.304 -2.931 1.00 57.47 180 THR A C 1
ATOM 1457 O O . THR A 1 180 ? -23.165 -2.043 -1.950 1.00 57.47 180 THR A O 1
ATOM 1460 N N . THR A 1 181 ? -23.870 -0.183 -2.994 1.00 59.28 181 THR A N 1
ATOM 1461 C CA . THR A 1 181 ? -24.904 0.135 -2.007 1.00 59.28 181 THR A CA 1
ATOM 1462 C C . THR A 1 181 ? -26.039 -0.872 -2.170 1.00 59.28 181 THR A C 1
ATOM 1464 O O . THR A 1 181 ? -26.725 -0.878 -3.193 1.00 59.28 181 THR A O 1
ATOM 1467 N N . SER A 1 182 ? -26.203 -1.749 -1.186 1.00 67.50 182 SER A N 1
ATOM 1468 C CA . SER A 1 182 ? -27.278 -2.738 -1.126 1.00 67.50 182 SER A CA 1
ATOM 1469 C C . SER A 1 182 ? -28.008 -2.579 0.202 1.00 67.50 182 SER A C 1
ATOM 1471 O O . SER A 1 182 ? -27.368 -2.353 1.228 1.00 67.50 182 SER A O 1
ATOM 1473 N N . ASP A 1 183 ? -29.329 -2.762 0.201 1.00 73.69 183 ASP A N 1
ATOM 1474 C CA . ASP A 1 183 ? -30.148 -2.758 1.425 1.00 73.69 183 ASP A CA 1
ATOM 1475 C C . ASP A 1 183 ? -29.853 -3.964 2.337 1.00 73.69 183 ASP A C 1
ATOM 1477 O O . ASP A 1 183 ? -30.341 -4.051 3.464 1.00 73.69 183 ASP A O 1
ATOM 1481 N N . THR A 1 184 ? -29.056 -4.925 1.862 1.00 83.50 184 THR A N 1
ATOM 1482 C CA . THR A 1 184 ? -28.606 -6.060 2.668 1.00 83.50 184 THR A CA 1
ATOM 1483 C C . THR A 1 184 ? -27.710 -5.592 3.806 1.00 83.50 184 THR A C 1
ATOM 1485 O O . THR A 1 184 ? -26.796 -4.793 3.589 1.00 83.50 184 THR A O 1
ATOM 1488 N N . ALA A 1 185 ? -27.917 -6.157 4.994 1.00 88.19 185 ALA A N 1
ATOM 1489 C CA . ALA A 1 185 ? -27.007 -5.955 6.108 1.00 88.19 185 ALA A CA 1
ATOM 1490 C C . ALA A 1 185 ? -25.595 -6.457 5.742 1.00 88.19 185 ALA A C 1
ATOM 1492 O O . ALA A 1 185 ? -25.477 -7.532 5.146 1.00 88.19 185 ALA A O 1
ATOM 1493 N N . PRO A 1 186 ? -24.538 -5.698 6.074 1.00 92.06 186 PRO A N 1
ATOM 1494 C CA . PRO A 1 186 ? -23.166 -6.133 5.872 1.00 92.06 186 PRO A CA 1
ATOM 1495 C C . PRO A 1 186 ? -22.858 -7.350 6.754 1.00 92.06 186 PRO A C 1
ATOM 1497 O O . PRO A 1 186 ? -23.235 -7.376 7.925 1.00 92.06 186 PRO A O 1
ATOM 1500 N N . THR A 1 187 ? -22.140 -8.332 6.219 1.00 95.25 187 THR A N 1
ATOM 1501 C CA . THR A 1 187 ? -21.718 -9.523 6.974 1.00 95.25 187 THR A CA 1
ATOM 1502 C C . THR A 1 187 ? -20.231 -9.758 6.818 1.00 95.25 187 THR A C 1
ATOM 1504 O O . THR A 1 187 ? -19.653 -9.474 5.764 1.00 95.25 187 THR A O 1
ATOM 1507 N N . LEU A 1 188 ? -19.606 -10.297 7.857 1.00 97.31 188 LEU A N 1
ATOM 1508 C CA . LEU A 1 188 ? -18.213 -10.712 7.802 1.00 97.31 188 LEU A CA 1
ATOM 1509 C C . LEU A 1 188 ? -18.041 -11.837 6.763 1.00 97.31 188 LEU A C 1
ATOM 1511 O O . LEU A 1 188 ? -18.832 -12.777 6.717 1.00 97.31 188 LEU A O 1
ATOM 1515 N N . ASP A 1 189 ? -17.017 -11.741 5.917 1.00 96.75 189 ASP A N 1
ATOM 1516 C CA . ASP A 1 189 ? -16.702 -12.777 4.928 1.00 96.75 189 ASP A CA 1
ATOM 1517 C C . ASP A 1 189 ? -15.193 -12.823 4.643 1.00 96.75 189 ASP A C 1
ATOM 1519 O O . ASP A 1 189 ? -14.435 -11.924 5.026 1.00 96.75 189 ASP A O 1
ATOM 1523 N N . VAL A 1 190 ? -14.751 -13.885 3.974 1.00 96.25 190 VAL A N 1
ATOM 1524 C CA . VAL A 1 190 ? -13.347 -14.163 3.675 1.00 96.25 190 VAL A CA 1
ATOM 1525 C C . VAL A 1 190 ? -13.144 -14.435 2.183 1.00 96.25 190 VAL A C 1
ATOM 1527 O O . VAL A 1 190 ? -13.836 -15.246 1.571 1.00 96.25 190 VAL A O 1
ATOM 1530 N N . GLU A 1 191 ? -12.143 -13.789 1.585 1.00 94.50 191 GLU A N 1
ATOM 1531 C CA . GLU A 1 191 ? -11.692 -14.059 0.214 1.00 94.50 191 GLU A CA 1
ATOM 1532 C C . GLU A 1 191 ? -10.164 -14.160 0.219 1.00 94.50 191 GLU A C 1
ATOM 1534 O O . GLU A 1 191 ? -9.475 -13.364 0.849 1.00 94.50 191 GLU A O 1
ATOM 1539 N N . TRP A 1 192 ? -9.621 -15.201 -0.420 1.00 92.00 192 TRP A N 1
ATOM 1540 C CA . TRP A 1 192 ? -8.172 -15.482 -0.455 1.00 92.00 192 TRP A CA 1
ATOM 1541 C C . TRP A 1 192 ? -7.498 -15.624 0.923 1.00 92.00 192 TRP A C 1
ATOM 1543 O O . TRP A 1 192 ? -6.284 -15.485 1.036 1.00 92.00 192 TRP A O 1
ATOM 1553 N N . GLY A 1 193 ? -8.276 -15.940 1.963 1.00 94.88 193 GLY A N 1
ATOM 1554 C CA . GLY A 1 193 ? -7.787 -16.047 3.340 1.00 94.88 193 GLY A CA 1
ATOM 1555 C C . GLY A 1 193 ? -7.689 -14.712 4.081 1.00 94.88 193 GLY A C 1
ATOM 1556 O O . GLY A 1 193 ? -7.238 -14.701 5.223 1.00 94.88 193 GLY A O 1
ATOM 1557 N N . TRP A 1 194 ? -8.126 -13.610 3.470 1.00 97.19 194 TRP A N 1
ATOM 1558 C CA . TRP A 1 194 ? -8.220 -12.300 4.104 1.00 97.19 194 TRP A CA 1
ATOM 1559 C C . TRP A 1 194 ? -9.672 -11.936 4.383 1.00 97.19 194 TRP A C 1
ATOM 1561 O O . TRP A 1 194 ? -10.577 -12.221 3.597 1.00 97.19 194 TRP A O 1
ATOM 1571 N N . TRP A 1 195 ? -9.887 -11.305 5.528 1.00 97.94 195 TRP A N 1
ATOM 1572 C CA . TRP A 1 195 ? -11.206 -10.963 6.032 1.00 97.94 195 TRP A CA 1
ATOM 1573 C C . TRP A 1 195 ? -11.615 -9.562 5.602 1.00 97.94 195 TRP A C 1
ATOM 1575 O O . TRP A 1 195 ? -10.803 -8.631 5.589 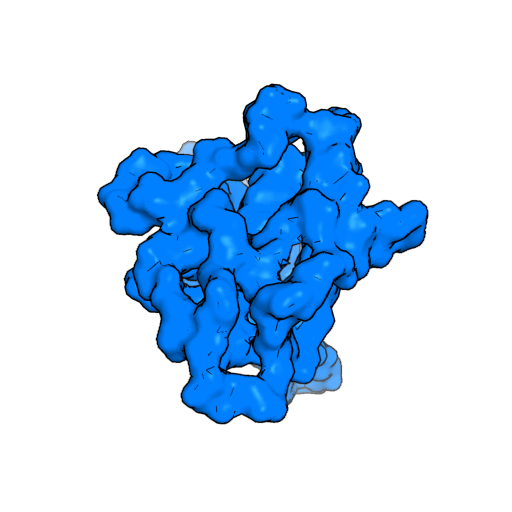1.00 97.94 195 TRP A O 1
ATOM 1585 N N . GLY A 1 196 ? -12.893 -9.426 5.277 1.00 96.31 196 GLY A N 1
ATOM 1586 C CA . GLY A 1 196 ? -13.562 -8.177 4.938 1.00 96.31 196 GLY A CA 1
ATOM 1587 C C . GLY A 1 196 ? -15.040 -8.262 5.303 1.00 96.31 196 GLY A C 1
ATOM 1588 O O . GLY A 1 196 ? -15.470 -9.174 6.010 1.00 96.31 196 GLY A O 1
ATOM 1589 N N . CYS A 1 197 ? -15.839 -7.326 4.806 1.00 95.06 197 CYS A N 1
ATOM 1590 C CA . CYS A 1 197 ? -17.285 -7.343 5.003 1.00 95.06 197 CYS A CA 1
ATOM 1591 C C . CYS A 1 197 ? -17.987 -7.239 3.659 1.00 95.06 197 CYS A C 1
ATOM 1593 O O . CYS A 1 197 ? -17.734 -6.297 2.906 1.00 95.06 197 CYS A O 1
ATOM 1595 N N . ARG A 1 198 ? -18.865 -8.193 3.358 1.00 92.12 198 ARG A N 1
ATOM 1596 C CA . ARG A 1 198 ? -19.688 -8.172 2.150 1.00 92.12 198 ARG A CA 1
ATOM 1597 C C . ARG A 1 198 ? -20.970 -7.400 2.370 1.00 92.12 198 ARG A C 1
ATOM 1599 O O . ARG A 1 198 ? -21.538 -7.439 3.455 1.00 92.12 198 ARG A O 1
ATOM 1606 N N . GLN A 1 199 ? -21.432 -6.746 1.314 1.00 89.69 199 GLN A N 1
ATOM 1607 C CA . GLN A 1 199 ? -22.741 -6.114 1.252 1.00 89.69 199 GLN A CA 1
ATOM 1608 C C . GLN A 1 199 ? -23.294 -6.278 -0.169 1.00 89.69 199 GLN A C 1
ATOM 1610 O O . GLN A 1 199 ? -22.753 -5.731 -1.131 1.00 89.69 199 GLN A O 1
ATOM 1615 N N . GLY A 1 200 ? -24.355 -7.076 -0.305 1.00 85.94 200 GLY A N 1
ATOM 1616 C CA . GLY A 1 200 ? -24.827 -7.564 -1.601 1.00 85.94 200 GLY A CA 1
ATOM 1617 C C . GLY A 1 200 ? -23.755 -8.408 -2.298 1.00 85.94 200 GLY A C 1
ATOM 1618 O O . GLY A 1 200 ? -23.132 -9.264 -1.672 1.00 85.94 200 GLY A O 1
ATOM 1619 N N . ASP A 1 201 ? -23.515 -8.123 -3.578 1.00 84.06 201 ASP A N 1
ATOM 1620 C CA . ASP A 1 201 ? -22.473 -8.777 -4.386 1.00 84.06 201 ASP A CA 1
ATOM 1621 C C . ASP A 1 201 ? -21.091 -8.100 -4.254 1.00 84.06 201 ASP A C 1
ATOM 1623 O O . ASP A 1 201 ? -20.103 -8.552 -4.842 1.00 84.06 201 ASP A O 1
ATOM 1627 N N . GLY A 1 202 ? -21.015 -6.996 -3.503 1.00 87.81 202 GLY A N 1
ATOM 1628 C CA . GLY A 1 202 ? -19.813 -6.194 -3.309 1.00 87.81 202 GLY A CA 1
ATOM 1629 C C . GLY A 1 202 ? -19.187 -6.335 -1.921 1.00 87.81 202 GLY A C 1
ATOM 1630 O O . GLY A 1 202 ? -19.670 -7.047 -1.038 1.00 87.81 202 GLY A O 1
ATOM 1631 N N . TRP A 1 203 ? -18.088 -5.607 -1.730 1.00 90.75 203 TRP A N 1
ATOM 1632 C CA . TRP A 1 203 ? -17.393 -5.482 -0.450 1.00 90.75 203 TRP A CA 1
ATOM 1633 C C . TRP A 1 203 ? -17.686 -4.110 0.159 1.00 90.75 203 TRP A C 1
ATOM 1635 O O . TRP A 1 203 ? -17.357 -3.093 -0.445 1.00 90.75 203 TRP A O 1
ATOM 1645 N N . ALA A 1 204 ? -18.277 -4.093 1.353 1.00 91.38 204 ALA A N 1
ATOM 1646 C CA . ALA A 1 204 ? -18.350 -2.914 2.214 1.00 91.38 204 ALA A CA 1
ATOM 1647 C C . ALA A 1 204 ? -16.972 -2.597 2.823 1.00 91.38 204 ALA A C 1
ATOM 1649 O O . ALA A 1 204 ? -16.538 -1.454 2.890 1.00 91.38 204 ALA A O 1
ATOM 1650 N N . ILE A 1 205 ? -16.235 -3.642 3.206 1.00 93.94 205 ILE A N 1
ATOM 1651 C CA . ILE A 1 205 ? -14.839 -3.554 3.640 1.00 93.94 205 ILE A CA 1
ATOM 1652 C C . ILE A 1 205 ? -14.057 -4.572 2.822 1.00 93.94 205 ILE A C 1
ATOM 1654 O O . ILE A 1 205 ? -14.408 -5.752 2.825 1.00 93.94 205 ILE A O 1
ATOM 1658 N N . GLN A 1 206 ? -13.017 -4.131 2.111 1.00 93.62 206 GLN A N 1
ATOM 1659 C CA . GLN A 1 206 ? -12.216 -5.024 1.267 1.00 93.62 206 GLN A CA 1
ATOM 1660 C C . GLN A 1 206 ? -11.579 -6.147 2.106 1.00 93.62 206 GLN A C 1
ATOM 1662 O O . GLN A 1 206 ? -11.159 -5.892 3.241 1.00 93.62 206 GLN A O 1
ATOM 1667 N N . PRO A 1 207 ? -11.465 -7.371 1.560 1.00 95.50 207 PRO A N 1
ATOM 1668 C CA . PRO A 1 207 ? -10.898 -8.508 2.267 1.00 95.50 207 PRO A CA 1
ATOM 1669 C C . PRO A 1 207 ? -9.377 -8.366 2.343 1.00 95.50 207 PRO A C 1
ATOM 1671 O O . PRO A 1 207 ? -8.648 -8.917 1.528 1.00 95.50 207 PRO A O 1
ATOM 1674 N N . LEU A 1 208 ? -8.892 -7.560 3.288 1.00 96.62 208 LEU A N 1
ATOM 1675 C CA . LEU A 1 208 ? -7.471 -7.232 3.460 1.00 96.62 208 LEU A CA 1
ATOM 1676 C C . LEU A 1 208 ? -6.983 -7.458 4.897 1.00 96.62 208 LEU A C 1
ATOM 1678 O O . LEU A 1 208 ? -5.793 -7.301 5.166 1.00 96.62 208 LEU A O 1
ATOM 1682 N N . TYR A 1 209 ? -7.861 -7.849 5.820 1.00 98.12 209 TYR A N 1
ATOM 1683 C CA . TYR A 1 209 ? -7.554 -8.007 7.244 1.00 98.12 209 TYR A CA 1
ATOM 1684 C C . TYR A 1 209 ? -7.224 -9.461 7.599 1.00 98.12 209 TYR A C 1
ATOM 1686 O O . TYR A 1 209 ? -7.590 -10.388 6.880 1.00 98.12 209 TYR A O 1
ATOM 1694 N N . ASP A 1 210 ? -6.499 -9.671 8.697 1.00 97.81 210 ASP A N 1
ATOM 1695 C CA . ASP A 1 210 ? -6.117 -11.012 9.164 1.00 97.81 210 ASP A CA 1
ATOM 1696 C C . ASP A 1 210 ? -7.300 -11.752 9.799 1.00 97.81 210 ASP A C 1
ATOM 1698 O O . ASP A 1 210 ? -7.400 -12.974 9.706 1.00 97.81 210 ASP A O 1
ATOM 1702 N N . SER A 1 211 ? -8.194 -11.004 10.448 1.00 97.94 211 SER A N 1
ATOM 1703 C CA . SER A 1 211 ? -9.465 -11.478 10.998 1.00 97.94 211 SER A CA 1
ATOM 1704 C C . SER A 1 211 ? -10.416 -10.307 11.256 1.00 97.94 211 SER A C 1
ATOM 1706 O O . SER A 1 211 ? -10.049 -9.140 11.094 1.00 97.94 211 SER A O 1
ATOM 1708 N N . GLY A 1 212 ? -11.652 -10.606 11.646 1.00 97.12 212 GLY A N 1
ATOM 1709 C CA . GLY A 1 212 ? -12.630 -9.599 12.039 1.00 97.12 212 GLY A CA 1
ATOM 1710 C C . GLY A 1 212 ? -13.807 -10.201 12.794 1.00 97.12 212 GLY A C 1
ATOM 1711 O O . GLY A 1 212 ? -13.868 -11.410 13.022 1.00 97.12 212 GLY A O 1
ATOM 1712 N N . PHE A 1 213 ? -14.736 -9.338 13.186 1.00 96.94 213 PHE A N 1
ATOM 1713 C CA . PHE A 1 213 ? -15.993 -9.699 13.834 1.00 96.94 213 PHE A CA 1
ATOM 1714 C C . PHE A 1 213 ? -17.174 -9.185 13.017 1.00 96.94 213 PHE A C 1
ATOM 1716 O O . PHE A 1 213 ? -17.026 -8.234 12.250 1.00 96.94 213 PHE A O 1
ATOM 1723 N N . GLU A 1 214 ? -18.348 -9.789 13.221 1.00 96.44 214 GLU A N 1
ATOM 1724 C CA . GLU A 1 214 ? -19.572 -9.351 12.546 1.00 96.44 214 GLU A CA 1
ATOM 1725 C C . GLU A 1 214 ? -19.800 -7.842 12.724 1.00 96.44 214 GLU A C 1
ATOM 1727 O O . GLU A 1 214 ? -19.731 -7.349 13.863 1.00 96.44 214 GLU A O 1
ATOM 1732 N N . PRO A 1 215 ? -20.057 -7.110 11.623 1.00 95.75 215 PRO A N 1
ATOM 1733 C CA . PRO A 1 215 ? -20.375 -5.696 11.686 1.00 95.75 215 PRO A CA 1
ATOM 1734 C C . PRO A 1 215 ? -21.616 -5.440 12.534 1.00 95.75 215 PRO A C 1
ATOM 1736 O O . PRO A 1 215 ? -22.590 -6.192 12.506 1.00 95.75 215 PRO A O 1
ATOM 1739 N N . SER A 1 216 ? -21.595 -4.338 13.270 1.00 94.94 216 SER A N 1
ATOM 1740 C CA . SER A 1 216 ? -22.707 -3.912 14.109 1.00 94.94 216 SER A CA 1
ATOM 1741 C C . SER A 1 216 ? -22.772 -2.396 14.102 1.00 94.94 216 SER A C 1
ATOM 1743 O O . SER A 1 216 ? -21.747 -1.729 14.229 1.00 94.94 216 SER A O 1
ATOM 1745 N N . GLU A 1 217 ? -23.976 -1.851 13.927 1.00 94.25 217 GLU A N 1
ATOM 1746 C CA . GLU A 1 217 ? -24.224 -0.406 14.037 1.00 94.25 217 GLU A CA 1
ATOM 1747 C C . GLU A 1 217 ? -23.312 0.441 13.117 1.00 94.25 217 GLU A C 1
ATOM 1749 O O . GLU A 1 217 ? -22.835 1.508 13.488 1.00 94.25 217 GLU A O 1
ATOM 1754 N N . GLY A 1 218 ? -23.045 -0.057 11.901 1.00 92.44 218 GLY A N 1
ATOM 1755 C CA . GLY A 1 218 ? -22.229 0.632 10.889 1.00 92.44 218 GLY A CA 1
ATOM 1756 C C . GLY A 1 218 ? -20.712 0.516 11.077 1.00 92.44 218 GLY A C 1
ATOM 1757 O O . GLY A 1 218 ? -19.957 1.106 10.302 1.00 92.44 218 GLY A O 1
ATOM 1758 N N . VAL A 1 219 ? -20.251 -0.260 12.062 1.00 96.00 219 VAL A N 1
ATOM 1759 C CA . VAL A 1 219 ? -18.829 -0.429 12.388 1.00 96.00 219 VAL A CA 1
ATOM 1760 C C . VAL A 1 219 ? -18.455 -1.911 12.429 1.00 96.00 219 VAL A C 1
ATOM 1762 O O . VAL A 1 219 ? -19.155 -2.731 13.023 1.00 96.00 219 VAL A O 1
ATOM 1765 N N . ALA A 1 220 ? -17.314 -2.256 11.837 1.00 97.25 220 ALA A N 1
ATOM 1766 C CA . ALA A 1 220 ? -16.682 -3.563 11.984 1.00 97.25 220 ALA A CA 1
ATOM 1767 C C . ALA A 1 220 ? -15.432 -3.458 12.867 1.00 97.25 220 ALA A C 1
ATOM 1769 O O . ALA A 1 220 ? -14.697 -2.471 12.808 1.00 97.25 220 ALA A O 1
ATOM 1770 N N . LEU A 1 221 ? -15.182 -4.486 13.680 1.00 97.81 221 LEU A N 1
ATOM 1771 C CA . LEU A 1 221 ? -13.922 -4.643 14.404 1.00 97.81 221 LEU A CA 1
ATOM 1772 C C . LEU A 1 221 ? -13.031 -5.600 13.610 1.00 97.81 221 LEU A C 1
ATOM 1774 O O . LEU A 1 221 ? -13.342 -6.785 13.511 1.00 97.81 221 LEU A O 1
ATOM 1778 N N . MET A 1 222 ? -11.937 -5.083 13.057 1.00 98.06 222 MET A N 1
ATOM 1779 C CA . MET A 1 222 ? -11.024 -5.818 12.181 1.00 98.06 222 MET A CA 1
ATOM 1780 C C . MET A 1 222 ? -9.627 -5.908 12.796 1.00 98.06 222 MET A C 1
ATOM 1782 O O . MET A 1 222 ? -9.215 -5.014 13.534 1.00 98.06 222 MET A O 1
ATOM 1786 N N . VAL A 1 223 ? -8.881 -6.966 12.480 1.00 97.62 223 VAL A N 1
ATOM 1787 C CA . VAL A 1 223 ? -7.526 -7.197 12.998 1.00 97.62 223 VAL A CA 1
ATOM 1788 C C . VAL A 1 223 ? -6.510 -7.189 11.861 1.00 97.62 223 VAL A C 1
ATOM 1790 O O . VAL A 1 223 ? -6.712 -7.839 10.837 1.00 97.62 223 VAL A O 1
ATOM 1793 N N . LEU A 1 224 ? -5.406 -6.466 12.042 1.00 97.81 224 LEU A N 1
ATOM 1794 C CA . LEU A 1 224 ? -4.312 -6.353 11.078 1.00 97.81 224 LEU A CA 1
ATOM 1795 C C . LEU A 1 224 ? -2.966 -6.327 11.808 1.00 97.81 224 LEU A C 1
ATOM 1797 O O . LEU A 1 224 ? -2.724 -5.459 12.641 1.00 97.81 224 LEU A O 1
ATOM 1801 N N . GLY A 1 225 ? -2.072 -7.274 11.527 1.00 95.62 225 GLY A N 1
ATOM 1802 C CA . GLY A 1 225 ? -0.741 -7.334 12.140 1.00 95.62 225 GLY A CA 1
ATOM 1803 C C . GLY A 1 225 ? -0.762 -7.394 13.675 1.00 95.62 225 GLY A C 1
ATOM 1804 O O . GLY A 1 225 ? 0.151 -6.891 14.331 1.00 95.62 225 GLY A O 1
ATOM 1805 N N . GLY A 1 226 ? -1.820 -7.968 14.259 1.00 94.62 226 GLY A N 1
ATOM 1806 C CA . GLY A 1 226 ? -2.036 -8.021 15.710 1.00 94.62 226 GLY A CA 1
ATOM 1807 C C . GLY A 1 226 ? -2.589 -6.732 16.335 1.00 94.62 226 GLY A C 1
ATOM 1808 O O . GLY A 1 226 ? -2.727 -6.668 17.556 1.00 94.62 226 GLY A O 1
ATOM 1809 N N . TYR A 1 227 ? -2.917 -5.724 15.527 1.00 96.81 227 TYR A N 1
ATOM 1810 C CA . TYR A 1 227 ? -3.651 -4.533 15.945 1.00 96.81 227 TYR A CA 1
ATOM 1811 C C . TYR A 1 227 ? -5.134 -4.697 15.651 1.00 96.81 227 TYR A C 1
ATOM 1813 O O . TYR A 1 227 ? -5.511 -5.334 14.673 1.00 96.81 227 TYR A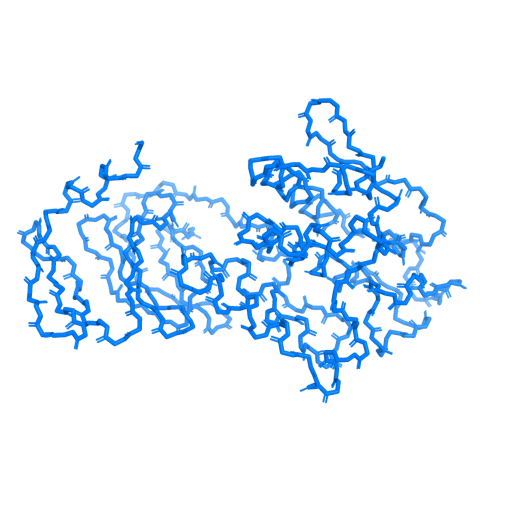 O 1
ATOM 1821 N N . SER A 1 228 ? -5.972 -4.121 16.506 1.00 97.25 228 SER A N 1
ATOM 1822 C CA . SER A 1 228 ? -7.417 -4.075 16.293 1.00 97.25 228 SER A CA 1
ATOM 1823 C C . SER A 1 228 ? -7.827 -2.686 15.806 1.00 97.25 228 SER A C 1
ATOM 1825 O O . SER A 1 228 ? -7.286 -1.679 16.269 1.00 97.25 228 SER A O 1
ATOM 1827 N N . HIS A 1 229 ? -8.802 -2.635 14.902 1.00 97.56 229 HIS A N 1
ATOM 1828 C CA . HIS A 1 229 ? -9.279 -1.415 14.260 1.00 97.56 229 HIS A CA 1
ATOM 1829 C C . HIS A 1 229 ? -10.802 -1.394 14.212 1.00 97.56 229 HIS A C 1
ATOM 1831 O O . HIS A 1 229 ? -11.419 -2.360 13.765 1.00 97.56 229 HIS A O 1
ATOM 1837 N N . TYR A 1 230 ? -11.403 -0.278 14.617 1.00 97.56 230 TYR A N 1
ATOM 1838 C CA . TYR A 1 230 ? -12.776 0.022 14.230 1.00 97.56 230 TYR A CA 1
ATOM 1839 C C . TYR A 1 230 ? -12.763 0.601 12.821 1.00 97.56 230 TYR A C 1
ATOM 1841 O O . TYR A 1 230 ? -12.070 1.586 12.558 1.00 97.56 230 TYR A O 1
ATOM 1849 N N . VAL A 1 231 ? -13.517 -0.021 11.923 1.00 97.00 231 VAL A N 1
ATOM 1850 C CA . VAL A 1 231 ? -13.579 0.317 10.501 1.00 97.00 231 VAL A CA 1
ATOM 1851 C C . VAL A 1 231 ? -15.024 0.632 10.144 1.00 97.00 231 VAL A C 1
ATOM 1853 O O . VAL A 1 231 ? -15.933 -0.114 10.516 1.00 97.00 231 VAL A O 1
ATOM 1856 N N . ALA A 1 232 ? -15.246 1.745 9.452 1.00 94.69 232 ALA A N 1
ATOM 1857 C CA . ALA A 1 232 ? -16.569 2.104 8.968 1.00 94.69 232 ALA A CA 1
ATOM 1858 C C . ALA A 1 232 ? -16.992 1.140 7.861 1.00 94.69 232 ALA A C 1
ATOM 1860 O O . ALA A 1 232 ? -16.240 0.888 6.923 1.00 94.69 232 ALA A O 1
ATOM 1861 N N . VAL A 1 233 ? -18.215 0.627 7.948 1.00 92.50 233 VAL A N 1
ATOM 1862 C CA . VAL A 1 233 ? -18.787 -0.211 6.887 1.00 92.50 233 VAL A CA 1
ATOM 1863 C C . VAL A 1 233 ? -19.091 0.615 5.633 1.00 92.50 233 VAL A C 1
ATOM 1865 O O . VAL A 1 233 ? -19.011 0.092 4.529 1.00 92.50 233 VAL A O 1
ATOM 1868 N N . GLU A 1 234 ? -19.437 1.895 5.795 1.00 88.94 234 GLU A N 1
ATOM 1869 C CA . GLU A 1 234 ? -19.886 2.770 4.701 1.00 88.94 234 GLU A CA 1
ATOM 1870 C C . GLU A 1 234 ? -18.844 2.931 3.585 1.00 88.94 234 GLU A C 1
ATOM 1872 O O . GLU A 1 234 ? -19.201 2.915 2.410 1.00 88.94 234 GLU A O 1
ATOM 1877 N N . ASP A 1 235 ? -17.570 3.077 3.947 1.00 87.31 235 ASP A N 1
ATOM 1878 C CA . ASP A 1 235 ? -16.480 3.402 3.019 1.00 87.31 235 ASP A CA 1
ATOM 1879 C C . ASP A 1 235 ? -15.177 2.626 3.301 1.00 87.31 235 ASP A C 1
ATOM 1881 O O . ASP A 1 235 ? -14.160 2.840 2.638 1.00 87.31 235 ASP A O 1
ATOM 1885 N N . GLY A 1 236 ? -15.181 1.726 4.289 1.00 90.31 236 GLY A N 1
ATOM 1886 C CA . GLY A 1 236 ? -14.009 0.949 4.682 1.00 90.31 236 GLY A CA 1
ATOM 1887 C C . GLY A 1 236 ? -12.907 1.753 5.372 1.00 90.31 236 GLY A C 1
ATOM 1888 O O . GLY A 1 236 ? -11.805 1.225 5.547 1.00 90.31 236 GLY A O 1
ATOM 1889 N N . ARG A 1 237 ? -13.147 3.012 5.769 1.00 91.62 237 ARG A N 1
ATOM 1890 C CA . ARG A 1 237 ? -12.118 3.823 6.433 1.00 91.62 237 ARG A CA 1
ATOM 1891 C C . ARG A 1 237 ? -11.893 3.372 7.874 1.00 91.62 237 ARG A C 1
ATOM 1893 O O . ARG A 1 237 ? -12.831 3.077 8.617 1.00 91.62 237 ARG A O 1
ATOM 1900 N N . THR A 1 238 ? -10.637 3.380 8.307 1.00 95.12 238 THR A N 1
ATOM 1901 C CA . THR A 1 238 ? -10.285 3.155 9.714 1.00 95.12 238 THR A CA 1
ATOM 1902 C C . THR A 1 238 ? -10.725 4.355 10.554 1.00 95.12 238 THR A C 1
ATOM 1904 O O . THR A 1 238 ? -10.217 5.458 10.371 1.00 95.12 238 THR A O 1
ATOM 1907 N N . LEU A 1 239 ? -11.648 4.130 11.490 1.00 95.25 239 LEU A N 1
ATOM 1908 C CA . LEU A 1 239 ? -12.165 5.132 12.429 1.00 95.25 239 LEU A CA 1
ATOM 1909 C C . LEU A 1 239 ? -11.242 5.292 13.640 1.00 95.25 239 LEU A C 1
ATOM 1911 O O . LEU A 1 239 ? -10.951 6.395 14.094 1.00 95.25 239 LEU A O 1
ATOM 1915 N N . MET A 1 240 ? -10.761 4.167 14.171 1.00 95.19 240 MET A N 1
ATOM 1916 C CA . MET A 1 240 ? -9.871 4.142 15.326 1.00 95.19 240 MET A CA 1
ATOM 1917 C C . MET A 1 240 ? -8.977 2.910 15.275 1.00 95.19 240 MET A C 1
ATOM 1919 O O . MET A 1 240 ? -9.445 1.805 15.015 1.00 95.19 240 MET A O 1
ATOM 1923 N N . SER A 1 241 ? -7.692 3.109 15.564 1.00 95.75 241 SER A N 1
ATOM 1924 C CA . SER A 1 241 ? -6.719 2.030 15.744 1.00 95.75 241 SER A CA 1
ATOM 1925 C C . SER A 1 241 ? -6.346 1.905 17.215 1.00 95.75 241 SER A C 1
ATOM 1927 O O . SER A 1 241 ? -6.114 2.908 17.893 1.00 95.75 241 SER A O 1
ATOM 1929 N N . MET A 1 242 ? -6.293 0.673 17.707 1.00 95.06 242 MET A N 1
ATOM 1930 C CA . MET A 1 242 ? -5.942 0.360 19.089 1.00 95.06 242 MET A CA 1
ATOM 1931 C C . MET A 1 242 ? -4.452 0.032 19.199 1.00 95.06 242 MET A C 1
ATOM 1933 O O . MET A 1 242 ? -3.814 -0.304 18.206 1.00 95.06 242 MET A O 1
ATOM 1937 N N . CYS A 1 243 ? -3.880 0.123 20.400 1.00 92.62 243 CYS A N 1
ATOM 1938 C CA . CYS A 1 243 ? -2.501 -0.303 20.635 1.00 92.62 243 CYS A CA 1
ATOM 1939 C C . CYS A 1 243 ? -2.416 -1.833 20.752 1.00 92.62 243 CYS A C 1
ATOM 1941 O O . CYS A 1 243 ? -3.387 -2.497 21.115 1.00 92.62 243 CYS A O 1
ATOM 1943 N N . LYS A 1 244 ? -1.233 -2.411 20.510 1.00 88.62 244 LYS A N 1
ATOM 1944 C CA . LYS A 1 244 ? -0.989 -3.827 20.826 1.00 88.62 244 LYS A CA 1
ATOM 1945 C C . LYS A 1 244 ? -1.241 -4.079 22.316 1.00 88.62 244 LYS A C 1
ATOM 1947 O O . LYS A 1 244 ? -0.713 -3.364 23.164 1.00 88.62 244 LYS A O 1
ATOM 1952 N N . GLY A 1 245 ? -2.027 -5.113 22.611 1.00 85.81 245 GLY A N 1
ATOM 1953 C CA . GLY A 1 245 ? -2.428 -5.476 23.974 1.00 85.81 245 GLY A CA 1
ATOM 1954 C C . GLY A 1 245 ? -3.710 -4.800 24.470 1.00 85.81 245 GLY A C 1
ATOM 1955 O O . GLY A 1 245 ? -4.200 -5.180 25.531 1.00 85.81 245 GLY A O 1
ATOM 1956 N N . ASP A 1 246 ? -4.277 -3.853 23.716 1.00 92.69 246 ASP A N 1
ATOM 1957 C CA . ASP A 1 246 ? -5.641 -3.388 23.961 1.00 92.69 246 ASP A CA 1
ATOM 1958 C C . ASP A 1 246 ? -6.649 -4.493 23.585 1.00 92.69 246 ASP A C 1
ATOM 1960 O O . ASP A 1 246 ? -6.478 -5.214 22.601 1.00 92.69 246 ASP A O 1
ATOM 1964 N N . ASP A 1 247 ? -7.723 -4.599 24.361 1.00 93.56 247 ASP A N 1
ATOM 1965 C CA . ASP A 1 247 ? -8.828 -5.539 24.174 1.00 93.56 247 ASP A CA 1
ATOM 1966 C C . ASP A 1 247 ? -10.085 -4.751 23.786 1.00 93.56 247 ASP A C 1
ATOM 1968 O O . ASP A 1 247 ? -10.688 -4.057 24.610 1.00 93.56 247 ASP A O 1
ATOM 1972 N N . ALA A 1 248 ? -10.439 -4.805 22.504 1.00 94.56 248 ALA A N 1
ATOM 1973 C CA . ALA A 1 248 ? -11.587 -4.114 21.932 1.00 94.56 248 ALA A CA 1
ATOM 1974 C C . ALA A 1 248 ? -12.722 -5.095 21.630 1.00 94.56 248 ALA A C 1
ATOM 1976 O O . ALA A 1 248 ? -12.491 -6.239 21.242 1.00 94.56 248 ALA A O 1
ATOM 1977 N N . ARG A 1 249 ? -13.966 -4.635 21.781 1.00 94.94 249 ARG A N 1
ATOM 1978 C CA . ARG A 1 249 ? -15.169 -5.433 21.517 1.00 94.94 249 ARG A CA 1
ATOM 1979 C C . ARG A 1 249 ? -16.019 -4.793 20.433 1.00 94.94 249 ARG A C 1
ATOM 1981 O O . ARG A 1 249 ? -16.102 -3.573 20.361 1.00 94.94 249 ARG A O 1
ATOM 1988 N N . SER A 1 250 ? -16.715 -5.615 19.649 1.00 94.62 250 SER A N 1
ATOM 1989 C CA . SER A 1 250 ? -17.704 -5.126 18.683 1.00 94.62 250 SER A CA 1
ATOM 1990 C C . SER A 1 250 ? -18.711 -4.179 19.337 1.00 94.62 250 SER A C 1
ATOM 1992 O O . SER A 1 250 ? -19.110 -4.383 20.490 1.00 94.62 250 SER A O 1
ATOM 1994 N N . VAL A 1 251 ? -19.134 -3.169 18.575 1.00 95.44 251 VAL A N 1
ATOM 1995 C CA . VAL A 1 251 ? -20.134 -2.186 19.002 1.00 95.44 251 VAL A CA 1
ATOM 1996 C C . VAL A 1 251 ? -21.441 -2.890 19.353 1.00 95.44 251 VAL A C 1
ATOM 1998 O O . VAL A 1 251 ? -21.917 -3.743 18.597 1.00 95.44 251 VAL A O 1
ATOM 2001 N N . ARG A 1 252 ? -21.996 -2.558 20.522 1.00 94.50 252 ARG A N 1
ATOM 2002 C CA . ARG A 1 252 ? -23.307 -3.030 20.977 1.00 94.50 252 ARG A CA 1
ATOM 2003 C C . ARG A 1 252 ? -23.983 -1.974 21.829 1.00 94.50 252 ARG A C 1
ATOM 2005 O O . ARG A 1 252 ? -23.346 -1.432 22.735 1.00 94.50 252 ARG A O 1
ATOM 2012 N N . ASP A 1 253 ? -25.276 -1.789 21.601 1.00 95.56 253 ASP A N 1
ATOM 2013 C CA . ASP A 1 253 ? -26.127 -0.849 22.332 1.00 95.56 253 ASP A CA 1
ATOM 2014 C C . ASP A 1 253 ? -25.622 0.599 22.193 1.00 95.56 253 ASP A C 1
ATOM 2016 O O . ASP A 1 253 ? -25.569 1.347 23.172 1.00 95.56 253 ASP A O 1
ATOM 2020 N N . GLY A 1 254 ? -25.177 0.988 20.994 1.00 95.06 254 GLY A N 1
ATOM 2021 C CA . GLY A 1 254 ? -24.686 2.339 20.714 1.00 95.06 254 GLY A CA 1
ATOM 2022 C C . GLY A 1 254 ? -23.253 2.607 21.162 1.00 95.06 254 GLY A C 1
ATOM 2023 O O . GLY A 1 254 ? -22.795 3.744 21.046 1.00 95.06 254 GLY A O 1
ATOM 2024 N N . VAL A 1 255 ? -22.534 1.613 21.702 1.00 95.88 255 VAL A N 1
ATOM 2025 C CA . VAL A 1 255 ? -21.213 1.836 22.308 1.00 95.88 255 VAL A CA 1
ATOM 2026 C C . VAL A 1 255 ? -20.163 0.788 21.945 1.00 95.88 255 VAL A C 1
ATOM 2028 O O . VAL A 1 255 ? -20.403 -0.422 21.946 1.00 95.88 255 VAL A O 1
ATOM 2031 N N . ALA A 1 256 ? -18.944 1.268 21.715 1.00 95.06 256 ALA A N 1
ATOM 2032 C CA . ALA A 1 256 ? -17.726 0.474 21.673 1.00 95.06 256 ALA A CA 1
ATOM 2033 C C . ALA A 1 256 ? -17.101 0.406 23.067 1.00 95.06 256 ALA A C 1
ATOM 2035 O O . ALA A 1 256 ? -16.923 1.429 23.733 1.00 95.06 256 ALA A O 1
ATOM 2036 N N . ARG A 1 257 ? -16.733 -0.801 23.502 1.00 94.75 257 ARG A N 1
ATOM 2037 C CA . ARG A 1 257 ? -16.055 -1.024 24.785 1.00 94.75 257 ARG A CA 1
ATOM 2038 C C . ARG A 1 257 ? -14.637 -1.508 24.534 1.00 94.75 257 ARG A C 1
ATOM 2040 O O . ARG A 1 257 ? -14.407 -2.400 23.720 1.00 94.75 257 ARG A O 1
ATOM 2047 N N . LEU A 1 258 ? -13.703 -0.904 25.247 1.00 94.44 258 LEU A N 1
ATOM 2048 C CA . LEU A 1 258 ? -12.271 -1.054 25.058 1.00 94.44 258 LEU A CA 1
ATOM 2049 C C . LEU A 1 258 ? -11.620 -1.130 26.435 1.00 94.44 258 LEU A C 1
ATOM 2051 O O . LEU A 1 258 ? -11.877 -0.289 27.293 1.00 94.44 258 LEU A O 1
ATOM 2055 N N . ARG A 1 259 ? -10.739 -2.102 26.632 1.00 95.00 259 ARG A N 1
ATOM 2056 C CA . ARG A 1 259 ? -9.835 -2.154 27.776 1.00 95.00 259 ARG A CA 1
ATOM 2057 C C . ARG A 1 259 ? -8.414 -1.958 27.274 1.00 95.00 259 ARG A C 1
ATOM 2059 O O . ARG A 1 259 ? -7.925 -2.743 26.469 1.00 95.00 259 ARG A O 1
ATOM 2066 N N . ARG A 1 260 ? -7.765 -0.896 27.737 1.00 92.94 260 ARG A N 1
ATOM 2067 C CA . ARG A 1 260 ? -6.380 -0.574 27.399 1.00 92.94 260 ARG A CA 1
ATOM 2068 C C . ARG A 1 260 ? -5.424 -1.594 28.007 1.00 92.94 260 ARG A C 1
ATOM 2070 O O . ARG A 1 260 ? -5.733 -2.196 29.036 1.00 92.94 260 ARG A O 1
ATOM 2077 N N . ALA A 1 261 ? -4.243 -1.731 27.414 1.00 90.81 261 ALA A N 1
ATOM 2078 C CA . ALA A 1 261 ? -3.186 -2.615 27.912 1.00 90.81 261 ALA A CA 1
ATOM 2079 C C . ALA A 1 261 ? -2.796 -2.354 29.387 1.00 90.81 261 ALA A C 1
ATOM 2081 O O . ALA A 1 261 ? -2.351 -3.265 30.080 1.00 90.81 261 ALA A O 1
ATOM 2082 N N . ASP A 1 262 ? -2.990 -1.132 29.890 1.00 92.00 262 ASP A N 1
ATOM 2083 C CA . ASP A 1 262 ? -2.747 -0.770 31.294 1.00 92.00 262 ASP A CA 1
ATOM 2084 C C . ASP A 1 262 ? -3.940 -1.025 32.237 1.00 92.00 262 ASP A C 1
ATOM 2086 O O . ASP A 1 262 ? -3.901 -0.661 33.412 1.00 92.00 262 ASP A O 1
ATOM 2090 N N . GLY A 1 263 ? -5.005 -1.646 31.729 1.00 92.00 263 GLY A N 1
ATOM 2091 C CA . GLY A 1 263 ? -6.211 -1.995 32.472 1.00 92.00 263 GLY A CA 1
ATOM 2092 C C . GLY A 1 263 ? -7.290 -0.914 32.496 1.00 92.00 263 GLY A C 1
ATOM 2093 O O . GLY A 1 263 ? -8.379 -1.189 32.999 1.00 92.00 263 GLY A O 1
ATOM 2094 N N . ARG A 1 264 ? -7.051 0.289 31.950 1.00 94.19 264 ARG A N 1
ATOM 2095 C CA . ARG A 1 264 ? -8.089 1.329 31.871 1.00 94.19 264 ARG A CA 1
ATOM 2096 C C . ARG A 1 264 ? -9.212 0.908 30.929 1.00 94.19 264 ARG A C 1
ATOM 2098 O O . ARG A 1 264 ? -8.972 0.596 29.765 1.00 94.19 264 ARG A O 1
ATOM 2105 N N . GLU A 1 265 ? -10.446 0.957 31.412 1.00 95.38 265 GLU A N 1
ATOM 2106 C CA . GLU A 1 265 ? -11.630 0.742 30.582 1.00 95.38 265 GLU A CA 1
ATOM 2107 C C . GLU A 1 265 ? -12.118 2.064 29.984 1.00 95.38 265 GLU A C 1
ATOM 2109 O O . GLU A 1 265 ? -12.151 3.102 30.645 1.00 95.38 265 GLU A O 1
ATOM 2114 N N . GLN A 1 266 ? -12.498 2.016 28.713 1.00 93.94 266 GLN A N 1
ATOM 2115 C CA . GLN A 1 266 ? -13.034 3.129 27.951 1.00 93.94 266 GLN A CA 1
ATOM 2116 C C . GLN A 1 266 ? -14.303 2.666 27.233 1.00 93.94 266 GLN A C 1
ATOM 2118 O O . GLN A 1 266 ? -14.349 1.589 26.636 1.00 93.94 266 GLN A O 1
ATOM 2123 N N . THR A 1 267 ? -15.338 3.498 27.292 1.00 95.38 267 THR A N 1
ATOM 2124 C CA . THR A 1 267 ? -16.560 3.341 26.499 1.00 95.38 267 THR A CA 1
ATOM 2125 C C . THR A 1 267 ? -16.662 4.539 25.571 1.00 95.38 267 THR A C 1
ATOM 2127 O O . THR A 1 267 ? -16.440 5.663 26.014 1.00 95.38 267 THR A O 1
ATOM 2130 N N . ILE A 1 268 ? -16.941 4.293 24.296 1.00 94.69 268 ILE A N 1
ATOM 2131 C CA . ILE A 1 268 ? -17.006 5.320 23.253 1.00 94.69 268 ILE A CA 1
ATOM 2132 C C . ILE A 1 268 ? -18.351 5.170 22.554 1.00 94.69 268 ILE A C 1
ATOM 2134 O O . ILE A 1 268 ? -18.720 4.048 22.194 1.00 94.69 268 ILE A O 1
ATOM 2138 N N . ALA A 1 269 ? -19.089 6.263 22.375 1.00 95.50 269 ALA A N 1
ATOM 2139 C CA . ALA A 1 269 ? -20.332 6.210 21.615 1.00 95.50 269 ALA A CA 1
ATOM 2140 C C . ALA A 1 269 ? -20.033 5.925 20.134 1.00 95.50 269 ALA A C 1
ATOM 2142 O O . ALA A 1 269 ? -19.055 6.424 19.577 1.00 95.50 269 ALA A O 1
ATOM 2143 N N . VAL A 1 270 ? -20.877 5.133 19.472 1.00 94.25 270 VAL A N 1
ATOM 2144 C CA . VAL A 1 270 ? -20.690 4.797 18.051 1.00 94.25 270 VAL A CA 1
ATOM 2145 C C . VAL A 1 270 ? -20.708 6.048 17.167 1.00 94.25 270 VAL A C 1
ATOM 2147 O O . VAL A 1 270 ? -19.905 6.174 16.246 1.00 94.25 270 VAL A O 1
ATOM 2150 N N . GLU A 1 271 ? -21.547 7.027 17.506 1.00 92.50 271 GLU A N 1
ATOM 2151 C CA . GLU A 1 271 ? -21.601 8.317 16.815 1.00 92.50 271 GLU A CA 1
ATOM 2152 C C . GLU A 1 271 ? -20.288 9.100 16.959 1.00 92.50 271 GLU A C 1
ATOM 2154 O O . GLU A 1 271 ? -19.832 9.720 15.999 1.00 92.50 271 GLU A O 1
ATOM 2159 N N . GLU A 1 272 ? -19.642 9.044 18.129 1.00 92.00 272 GLU A N 1
ATOM 2160 C CA . GLU A 1 272 ? -18.332 9.668 18.348 1.00 92.00 272 GLU A CA 1
ATOM 2161 C C . GLU A 1 272 ? -17.249 8.984 17.509 1.00 92.00 272 GLU A C 1
ATOM 2163 O O . GLU A 1 272 ? -16.442 9.679 16.897 1.00 92.00 272 GLU A O 1
ATOM 2168 N N . LEU A 1 273 ? -17.264 7.647 17.414 1.00 89.62 273 LEU A N 1
ATOM 2169 C CA . LEU A 1 273 ? -16.332 6.895 16.562 1.00 89.62 273 LEU A CA 1
ATOM 2170 C C . LEU A 1 273 ? -16.469 7.263 15.083 1.00 89.62 273 LEU A C 1
ATOM 2172 O O . LEU A 1 273 ? -15.470 7.437 14.392 1.00 89.62 273 LEU A O 1
ATOM 2176 N N . ILE A 1 274 ? -17.700 7.378 14.583 1.00 88.69 274 ILE A N 1
ATOM 2177 C CA . ILE A 1 274 ? -17.957 7.683 13.169 1.00 88.69 274 ILE A CA 1
ATOM 2178 C C . ILE A 1 274 ? -17.591 9.142 12.842 1.00 88.69 274 ILE A C 1
ATOM 2180 O O . ILE A 1 274 ? -17.121 9.439 11.735 1.00 88.69 274 ILE A O 1
ATOM 2184 N N . ASN A 1 275 ? -17.779 10.055 13.800 1.00 82.12 275 ASN A N 1
ATOM 2185 C CA . ASN A 1 275 ? -17.538 11.486 13.618 1.00 82.12 275 ASN A CA 1
ATOM 2186 C C . ASN A 1 275 ? -16.102 11.928 13.935 1.00 82.12 275 ASN A C 1
ATOM 2188 O O . ASN A 1 275 ? -15.694 12.973 13.437 1.00 82.12 275 ASN A O 1
ATOM 2192 N N . SER A 1 276 ? -15.310 11.155 14.689 1.00 66.25 276 SER A N 1
ATOM 2193 C CA . SER A 1 276 ? -13.927 11.517 15.058 1.00 66.25 276 SER A CA 1
ATOM 2194 C C . SER A 1 276 ? -12.939 11.593 13.885 1.00 66.25 276 SER A C 1
ATOM 2196 O O . SER A 1 276 ? -11.773 11.922 14.087 1.00 66.25 276 SER A O 1
ATOM 2198 N N . SER A 1 277 ? -13.387 11.271 12.669 1.00 53.28 277 SER A N 1
ATOM 2199 C CA . SER A 1 277 ? -12.550 11.146 11.470 1.00 53.28 277 SER A CA 1
ATOM 2200 C C . SER A 1 277 ? -13.111 11.896 10.253 1.00 53.28 277 SER A C 1
ATOM 2202 O O . SER A 1 277 ? -12.755 11.556 9.124 1.00 53.28 277 SER A O 1
ATOM 2204 N N . LYS A 1 278 ? -14.034 12.849 10.454 1.00 43.25 278 LYS A N 1
ATOM 2205 C CA . LYS A 1 278 ? -14.460 13.805 9.414 1.00 43.25 278 LYS A CA 1
ATOM 2206 C C . LYS A 1 278 ? -13.646 15.091 9.475 1.00 43.25 278 LYS A C 1
ATOM 2208 O O . LYS A 1 278 ? -13.333 15.526 10.603 1.00 43.25 278 LYS A O 1
#

Foldseek 3Di:
DLLVQLLPDDALVSLVLSLVQLLVVLLVLLVPFKAQQADDSVQWDQDPVSHIDGHDSPQMDDPVCPQPFTPDNHDQQQAAPPDHRRPGGSQSCLSNSLQVSLLSNVCSVDVVSSVVCNVPVGGPDGLVCLQVVNDCVLVVSLVVCQQQVVLLNNLSSVQSNDPDRGRPCSNCSSPPDDDDDAPAQWFWDADPQFIFIDDPVHTLARRRFNDWDTADPQWTWTHGPQKTFTAGSNRRHTLDIADRQKDWDHDDPQWTWIQHNVRDIDIDGPVCSVPVPD

Sequence (278 aa):
TLDEALASAQTAEECQFLAQGFDRLAAEILRSGRAHGDLKPENIIVGEDGRQHAIDWDAAFVERFAGEEALEIGTAAYQHPERGVEMYDEHIDDYSIAMISTLLHLAVVDPAVVEYYKKYHEPPFLPRDIRRGAEPFIDKAKEEFARRGWARQYRVAEMLRSPYARLFRLREVFVPRPMTTSDTAPTLDVEWGWWGCRQGDGWAIQPLYDSGFEPSEGVALMVLGGYSHYVAVEDGRTLMSMCKGDDARSVRDGVARLRRADGREQTIAVEELINSSK

Secondary structure (DSSP, 8-state):
-HHHHHHH--SHHHHHHHHHHHHHHHHHHHHHT-B-SS--GGGEEE-TTS-EEE--GGG-B-GGGTTPPPS----TTTS-TT--TT--STTTTHHHHHHHHHHHHHHHH-HHHHHHHHHHSS-SS-HHHHHTT--HHHHHHHHHHHTTT-HHHHHHHHHTT-SSSS-TTHHHHHSPPPPP--SSPPEEEEETTEEEEEETTEEEEEEEESEE---BTTEEEEEETTEEEEEETTT--EEEEPPTT-EEEEEETTEEEEE-TTS-EEEEEHHHHHHTT-